Protein AF-0000000077660015 (afdb_homodimer)

InterPro domains:
  IPR015915 Kelch-type beta-propeller [G3DSA:2.120.10.80] (2-146)
  IPR015915 Kelch-type beta-propeller [SSF117281] (5-141)

Secondary structure (DSSP, 8-state):
----EEEEEEPP-EESPPPP-BS-EEEEETTEEEEE--EEETTEE--S-EEEEETTT-EEEEE--EE-PPPP-BS-EEEEETTEEEEE--B--SS-TT-B---EEEEETTTTEEEEPEEES-PPPP-SS-EEEEETTEEEEEEEETTEEEEEEEE-B-/----EEE--BPP-EESPPPP-BS-EEEEETTEEEEE--EEETTEE--S-EEEEETTT-EEEEE--EE-PPPP-BS-EEEEETTEEEEE--B--SS-TT-B---EEEEETTTTEEEEPEEES-PPPP-SS-EEEEETTEEEEEE--TT--EEEEEE---

Foldseek 3Di:
DPDDDDDDDDDDADEPDDDDFPQWEWDDAPQKIKIAAGDDDPLAIDFQWIWIARNVPRYIDTQPAAEDTDGHFGQKEWDDDHQKIKIAWGANSPPDPQGIGGWIWIARNVNSHIDTDDDDDDTDRRDGNWYWYDDPQWIFTQDPDPPDRRGPTPNPDD/DPDPDDDDDDDDADEPDDDDFPQWEWDDAPQKIKIAAGDDDPLAIDFQWIWIARNVPRYIDTQPAADDTDGHFGQKEWDDDHQKIKIAWGANSPPDPQGIGGWMWIARNVNSHIDTADADDDTDGRDGNWYWYDDPQWIWTQDPPDPDRDGDTHGRDD

Nearest PDB structures (foldseek):
  8ebl-assembly2_B  TM=9.156E-01  e=2.295E-10  Homo sapiens
  9bc9-assembly2_B  TM=9.043E-01  e=1.847E-10  Homo sapiens
  9d1i-assembly1_A  TM=8.387E-01  e=2.174E-10  Homo sapiens
  9bc9-assembly1_A  TM=9.127E-01  e=7.195E-10  Homo sapiens
  9d1z-assembly1_A  TM=8.464E-01  e=6.453E-10  Homo sapiens

pLDDT: mean 78.7, std 15.82, range [30.61, 95.06]

Structure (mmCIF, N/CA/C/O backbone):
data_AF-0000000077660015-model_v1
#
loop_
_entity.id
_entity.type
_entity.pdbx_description
1 polymer 'Uncharacterized protein'
#
loop_
_atom_site.group_PDB
_atom_site.id
_atom_site.type_symbol
_atom_site.label_atom_id
_atom_site.label_alt_id
_atom_site.label_comp_id
_atom_site.label_asym_id
_atom_site.label_entity_id
_atom_site.label_seq_id
_atom_site.pdbx_PDB_ins_code
_atom_site.Cartn_x
_atom_site.Cartn_y
_atom_site.Cartn_z
_atom_site.occupancy
_atom_site.B_iso_or_equiv
_atom_site.auth_seq_id
_atom_site.auth_comp_id
_atom_site.auth_asym_id
_atom_site.auth_atom_id
_atom_site.pdbx_PDB_model_num
ATOM 1 N N . MET A 1 1 ? 14.617 -13.805 -22.391 1 43.81 1 MET A N 1
ATOM 2 C CA . MET A 1 1 ? 13.516 -13.016 -21.844 1 43.81 1 MET A CA 1
ATOM 3 C C . MET A 1 1 ? 14.031 -11.727 -21.219 1 43.81 1 MET A C 1
ATOM 5 O O . MET A 1 1 ? 15.078 -11.711 -20.578 1 43.81 1 MET A O 1
ATOM 9 N N . PRO A 1 2 ? 13.523 -10.711 -21.828 1 50.88 2 PRO A N 1
ATOM 10 C CA . PRO A 1 2 ? 14.203 -9.469 -21.438 1 50.88 2 PRO A CA 1
ATOM 11 C C . PRO A 1 2 ? 14.375 -9.336 -19.922 1 50.88 2 PRO A C 1
ATOM 13 O O . PRO A 1 2 ? 13.5 -9.75 -19.172 1 50.88 2 PRO A O 1
ATOM 16 N N . VAL A 1 3 ? 15.625 -9.477 -19.578 1 57.41 3 VAL A N 1
ATOM 17 C CA . VAL A 1 3 ? 16.078 -9.328 -18.203 1 57.41 3 VAL A CA 1
ATOM 18 C C . VAL A 1 3 ? 15.805 -7.91 -17.719 1 57.41 3 VAL A C 1
ATOM 20 O O . VAL A 1 3 ? 16.141 -6.941 -18.391 1 57.41 3 VAL A O 1
ATOM 23 N N . THR A 1 4 ? 14.727 -7.781 -16.953 1 65.81 4 THR A N 1
ATOM 24 C CA . THR A 1 4 ? 14.555 -6.477 -16.328 1 65.81 4 THR A CA 1
ATOM 25 C C . THR A 1 4 ? 15.719 -6.16 -15.391 1 65.81 4 THR A C 1
ATOM 27 O O . THR A 1 4 ? 16.109 -6.992 -14.57 1 65.81 4 THR A O 1
ATOM 30 N N . LYS A 1 5 ? 16.609 -5.141 -15.852 1 70 5 LYS A N 1
ATOM 31 C CA . LYS A 1 5 ? 17.734 -4.703 -15.031 1 70 5 LYS A CA 1
ATOM 32 C C . LYS A 1 5 ? 17.406 -3.416 -14.281 1 70 5 LYS A C 1
ATOM 34 O O . LYS A 1 5 ? 16.547 -2.639 -14.727 1 70 5 LYS A O 1
ATOM 39 N N . GLY A 1 6 ? 17.812 -3.393 -13.031 1 76.06 6 GLY A N 1
ATOM 40 C CA . GLY A 1 6 ? 17.641 -2.195 -12.227 1 76.06 6 GLY A CA 1
ATOM 41 C C . GLY A 1 6 ? 18.891 -1.782 -11.484 1 76.06 6 GLY A C 1
ATOM 42 O O . GLY A 1 6 ? 19.938 -2.443 -11.594 1 76.06 6 GLY A O 1
ATOM 43 N N . LYS A 1 7 ? 18.953 -0.592 -11.008 1 77.19 7 LYS A N 1
ATOM 44 C CA . LYS A 1 7 ? 20.062 -0.097 -10.18 1 77.19 7 LYS A CA 1
ATOM 45 C C . LYS A 1 7 ? 19.531 0.569 -8.914 1 77.19 7 LYS A C 1
ATOM 47 O O . LYS A 1 7 ? 18.594 1.366 -8.961 1 77.19 7 LYS A O 1
ATOM 52 N N . TRP A 1 8 ? 20.156 0.146 -7.836 1 77.19 8 TRP A N 1
ATOM 53 C CA . TRP A 1 8 ? 19.844 0.805 -6.574 1 77.19 8 TRP A CA 1
ATOM 54 C C . TRP A 1 8 ? 20.547 2.154 -6.473 1 77.19 8 TRP A C 1
ATOM 56 O O . TRP A 1 8 ? 21.75 2.258 -6.75 1 77.19 8 TRP A O 1
ATOM 66 N N . GLN A 1 9 ? 19.703 3.15 -6.285 1 74.88 9 GLN A N 1
ATOM 67 C CA . GLN A 1 9 ? 20.266 4.477 -6.055 1 74.88 9 GLN A CA 1
ATOM 68 C C . GLN A 1 9 ? 19.594 5.16 -4.867 1 74.88 9 GLN A C 1
ATOM 70 O O . GLN A 1 9 ? 18.375 5.121 -4.73 1 74.88 9 GLN A O 1
ATOM 75 N N . TYR A 1 10 ? 20.453 5.695 -3.975 1 74.31 10 TYR A N 1
ATOM 76 C CA . TYR A 1 10 ? 19.906 6.473 -2.865 1 74.31 10 TYR A CA 1
ATOM 77 C C . TYR A 1 10 ? 19.547 7.883 -3.312 1 74.31 10 TYR A C 1
ATOM 79 O O . TYR A 1 10 ? 20.297 8.516 -4.059 1 74.31 10 TYR A O 1
ATOM 87 N N . LEU A 1 11 ? 18.344 8.227 -2.969 1 74.88 11 LEU A N 1
ATOM 88 C CA . LEU A 1 11 ? 17.984 9.617 -3.182 1 74.88 11 LEU A CA 1
ATOM 89 C C . LEU A 1 11 ? 18.359 10.469 -1.974 1 74.88 11 LEU A C 1
ATOM 91 O O . LEU A 1 11 ? 17.906 10.211 -0.857 1 74.88 11 LEU A O 1
ATOM 95 N N . LYS A 1 12 ? 19.219 11.336 -2.258 1 75.38 12 LYS A N 1
ATOM 96 C CA . LYS A 1 12 ? 19.547 12.281 -1.192 1 75.38 12 LYS A CA 1
ATOM 97 C C . LYS A 1 12 ? 18.406 13.273 -0.968 1 75.38 12 LYS A C 1
ATOM 99 O O . LYS A 1 12 ? 17.938 13.906 -1.912 1 75.38 12 LYS A O 1
ATOM 104 N N . THR A 1 13 ? 17.891 13.281 0.23 1 81 13 THR A N 1
ATOM 105 C CA . THR A 1 13 ? 16.781 14.18 0.532 1 81 13 THR A CA 1
ATOM 106 C C . THR A 1 13 ? 17.172 15.172 1.624 1 81 13 THR A C 1
ATOM 108 O O . THR A 1 13 ? 18.156 14.969 2.334 1 81 13 THR A O 1
ATOM 111 N N . PHE A 1 14 ? 16.5 16.297 1.555 1 83.44 14 PHE A N 1
ATOM 112 C CA . PHE A 1 14 ? 16.734 17.344 2.537 1 83.44 14 PHE A CA 1
ATOM 113 C C . PHE A 1 14 ? 15.438 18.047 2.9 1 83.44 14 PHE A C 1
ATOM 115 O O . PHE A 1 14 ? 14.367 17.672 2.418 1 83.44 14 PHE A O 1
ATOM 122 N N . GLY A 1 15 ? 15.539 19.016 3.881 1 89 15 GLY A N 1
ATOM 123 C CA . GLY A 1 15 ? 14.359 19.734 4.336 1 89 15 GLY A CA 1
ATOM 124 C C . GLY A 1 15 ? 13.75 19.141 5.59 1 89 15 GLY A C 1
ATOM 125 O O . GLY A 1 15 ? 14.469 18.688 6.484 1 89 15 GLY A O 1
ATOM 126 N N . SER A 1 16 ? 12.492 19.188 5.68 1 89.19 16 SER A N 1
ATOM 127 C CA . SER A 1 16 ? 11.789 18.672 6.852 1 89.19 16 SER A CA 1
ATOM 128 C C . SER A 1 16 ? 11.578 17.172 6.754 1 89.19 16 SER A C 1
ATOM 130 O O . SER A 1 16 ? 10.445 16.703 6.668 1 89.19 16 SER A O 1
ATOM 132 N N . VAL A 1 17 ? 12.602 16.469 6.84 1 83.81 17 VAL A N 1
ATOM 133 C CA . VAL A 1 17 ? 12.562 15.016 6.719 1 83.81 17 VAL A CA 1
ATOM 134 C C . VAL A 1 17 ? 11.727 14.422 7.848 1 83.81 17 VAL A C 1
ATOM 136 O O . VAL A 1 17 ? 11.945 14.734 9.023 1 83.81 17 VAL A O 1
ATOM 139 N N . PRO A 1 18 ? 10.727 13.656 7.438 1 85.5 18 PRO A N 1
ATOM 140 C CA . PRO A 1 18 ? 9.891 13.086 8.5 1 85.5 18 PRO A CA 1
ATOM 141 C C . PRO A 1 18 ? 10.656 12.109 9.391 1 85.5 18 PRO A C 1
ATOM 143 O O . PRO A 1 18 ? 11.625 11.492 8.938 1 85.5 18 PRO A O 1
ATOM 146 N N . PHE A 1 19 ? 10.219 11.93 10.641 1 82.94 19 PHE A N 1
ATOM 147 C CA . PHE A 1 19 ? 10.742 10.938 11.57 1 82.94 19 PHE A CA 1
ATOM 148 C C . PHE A 1 19 ? 10.516 9.523 11.047 1 82.94 19 PHE A C 1
ATOM 150 O O . PHE A 1 19 ? 9.492 9.25 10.414 1 82.94 19 PHE A O 1
ATOM 157 N N . PRO A 1 20 ? 11.469 8.594 11.281 1 79.75 20 PRO A N 1
ATOM 158 C CA . PRO A 1 20 ? 11.258 7.207 10.852 1 79.75 20 PRO A CA 1
ATOM 159 C C . PRO A 1 20 ? 9.922 6.637 11.312 1 79.75 20 PRO A C 1
ATOM 161 O O . PRO A 1 20 ? 9.5 6.883 12.445 1 79.75 20 PRO A O 1
ATOM 164 N N . ARG A 1 21 ? 9.258 5.895 10.344 1 82.19 21 ARG A N 1
ATOM 165 C CA . ARG A 1 21 ? 7.918 5.395 10.641 1 82.19 21 ARG A CA 1
ATOM 166 C C . ARG A 1 21 ? 7.594 4.16 9.805 1 82.19 21 ARG A C 1
ATOM 168 O O . ARG A 1 21 ? 8.148 3.977 8.719 1 82.19 21 ARG A O 1
ATOM 175 N N . ARG A 1 22 ? 6.766 3.293 10.391 1 78.06 22 ARG A N 1
ATOM 176 C CA . ARG A 1 22 ? 6.215 2.143 9.688 1 78.06 22 ARG A CA 1
ATOM 177 C C . ARG A 1 22 ? 4.688 2.166 9.711 1 78.06 22 ARG A C 1
ATOM 179 O O . ARG A 1 22 ? 4.086 2.938 10.461 1 78.06 22 ARG A O 1
ATOM 186 N N . ASN A 1 23 ? 4.035 1.369 8.812 1 82.06 23 ASN A N 1
ATOM 187 C CA . ASN A 1 23 ? 2.58 1.274 8.734 1 82.06 23 ASN A CA 1
ATOM 188 C C . ASN A 1 23 ? 1.951 2.615 8.367 1 82.06 23 ASN A C 1
ATOM 190 O O . ASN A 1 23 ? 0.907 2.982 8.914 1 82.06 23 ASN A O 1
ATOM 194 N N . HIS A 1 24 ? 2.703 3.404 7.586 1 85.88 24 HIS A N 1
ATOM 195 C CA . HIS A 1 24 ? 2.207 4.656 7.023 1 85.88 24 HIS A CA 1
ATOM 196 C C . HIS A 1 24 ? 1.662 4.449 5.617 1 85.88 24 HIS A C 1
ATOM 198 O O . HIS A 1 24 ? 1.808 3.369 5.039 1 85.88 24 HIS A O 1
ATOM 204 N N . GLY A 1 25 ? 0.974 5.461 5.141 1 86.88 25 GLY A N 1
ATOM 205 C CA . GLY A 1 25 ? 0.62 5.504 3.73 1 86.88 25 GLY A CA 1
ATOM 206 C C . GLY A 1 25 ? 1.576 6.34 2.902 1 86.88 25 GLY A C 1
ATOM 207 O O . GLY A 1 25 ? 2.111 7.344 3.383 1 86.88 25 GLY A O 1
ATOM 208 N N . ILE A 1 26 ? 1.766 5.953 1.661 1 86.06 26 ILE A N 1
ATOM 209 C CA . ILE A 1 26 ? 2.535 6.758 0.721 1 86.06 26 ILE A CA 1
ATOM 210 C C . ILE A 1 26 ? 1.912 6.664 -0.67 1 86.06 26 ILE A C 1
ATOM 212 O O . ILE A 1 26 ? 1.527 5.582 -1.113 1 86.06 26 ILE A O 1
ATOM 216 N N . VAL A 1 27 ? 1.774 7.793 -1.303 1 87.94 27 VAL A N 1
ATOM 217 C CA . VAL A 1 27 ? 1.243 7.875 -2.66 1 87.94 27 VAL A CA 1
ATOM 218 C C . VAL A 1 27 ? 1.987 8.953 -3.441 1 87.94 27 VAL A C 1
ATOM 220 O O . VAL A 1 27 ? 2.668 9.797 -2.854 1 87.94 27 VAL A O 1
ATOM 223 N N . VAL A 1 28 ? 1.888 8.883 -4.742 1 88.25 28 VAL A N 1
ATOM 224 C CA . VAL A 1 28 ? 2.551 9.859 -5.594 1 88.25 28 VAL A CA 1
ATOM 225 C C . VAL A 1 28 ? 1.509 10.633 -6.402 1 88.25 28 VAL A C 1
ATOM 227 O O . VAL A 1 28 ? 0.594 10.039 -6.973 1 88.25 28 VAL A O 1
ATOM 230 N N . VAL A 1 29 ? 1.651 11.906 -6.328 1 90.5 29 VAL A N 1
ATOM 231 C CA . VAL A 1 29 ? 0.853 12.805 -7.152 1 90.5 29 VAL A CA 1
ATOM 232 C C . VAL A 1 29 ? 1.763 13.82 -7.836 1 90.5 29 VAL A C 1
ATOM 234 O O . VAL A 1 29 ? 2.469 14.586 -7.168 1 90.5 29 VAL A O 1
ATOM 237 N N . ALA A 1 30 ? 1.739 13.844 -9.203 1 90.62 30 ALA A N 1
ATOM 238 C CA . ALA A 1 30 ? 2.461 14.836 -10 1 90.62 30 ALA A CA 1
ATOM 239 C C . ALA A 1 30 ? 3.918 14.938 -9.555 1 90.62 30 ALA A C 1
ATOM 241 O O . ALA A 1 30 ? 4.414 16.031 -9.281 1 90.62 30 ALA A O 1
ATOM 242 N N . GLN A 1 31 ? 4.695 13.891 -9.43 1 86.88 31 GLN A N 1
ATOM 243 C CA . GLN A 1 31 ? 6.125 13.773 -9.148 1 86.88 31 GLN A CA 1
ATOM 244 C C . GLN A 1 31 ? 6.445 14.18 -7.715 1 86.88 31 GLN A C 1
ATOM 246 O O . GLN A 1 31 ? 7.574 14.562 -7.41 1 86.88 31 GLN A O 1
ATOM 251 N N . LYS A 1 32 ? 5.441 14.156 -6.914 1 89.88 32 LYS A N 1
ATOM 252 C CA . LYS A 1 32 ? 5.621 14.336 -5.48 1 89.88 32 LYS A CA 1
ATOM 253 C C . LYS A 1 32 ? 5.09 13.141 -4.699 1 89.88 32 LYS A C 1
ATOM 255 O O . LYS A 1 32 ? 4.027 12.602 -5.023 1 89.88 32 LYS A O 1
ATOM 260 N N . ALA A 1 33 ? 5.852 12.758 -3.719 1 87.19 33 ALA A N 1
ATOM 261 C CA . ALA A 1 33 ? 5.406 11.695 -2.82 1 87.19 33 ALA A CA 1
ATOM 262 C C . ALA A 1 33 ? 4.832 12.273 -1.53 1 87.19 33 ALA A C 1
ATOM 264 O O . ALA A 1 33 ? 5.426 13.172 -0.927 1 87.19 33 ALA A O 1
ATOM 265 N N . TYR A 1 34 ? 3.689 11.781 -1.2 1 90.06 34 TYR A N 1
ATOM 266 C CA . TYR A 1 34 ? 3.027 12.195 0.031 1 90.06 34 TYR A CA 1
ATOM 267 C C . TYR A 1 34 ? 2.936 11.031 1.018 1 90.06 34 TYR A C 1
ATOM 269 O O . TYR A 1 34 ? 2.549 9.922 0.646 1 90.06 34 TYR A O 1
ATOM 277 N N . THR A 1 35 ? 3.293 11.266 2.213 1 90.19 35 THR A N 1
ATOM 278 C CA . THR A 1 35 ? 3.186 10.25 3.252 1 90.19 35 THR A CA 1
ATOM 279 C C . THR A 1 35 ? 2.426 10.781 4.461 1 90.19 35 THR A C 1
ATOM 281 O O . THR A 1 35 ? 2.557 11.961 4.812 1 90.19 35 THR A O 1
ATOM 284 N N . PHE A 1 36 ? 1.654 9.898 5.02 1 91.75 36 PHE A N 1
ATOM 285 C CA . PHE A 1 36 ? 0.847 10.258 6.18 1 91.75 36 PHE A CA 1
ATOM 286 C C . PHE A 1 36 ? 0.737 9.078 7.145 1 91.75 36 PHE A C 1
ATOM 288 O O . PHE A 1 36 ? 0.652 7.926 6.723 1 91.75 36 PHE A O 1
ATOM 295 N N . GLY A 1 37 ? 0.755 9.461 8.438 1 90.75 37 GLY A N 1
ATOM 296 C CA . GLY A 1 37 ? 0.529 8.477 9.484 1 90.75 37 GLY A CA 1
ATOM 297 C C . GLY A 1 37 ? 1.74 7.598 9.75 1 90.75 37 GLY A C 1
ATOM 298 O O . GLY A 1 37 ? 2.863 7.961 9.391 1 90.75 37 GLY A O 1
ATOM 299 N N . GLY A 1 38 ? 1.412 6.477 10.477 1 87.81 38 GLY A N 1
ATOM 300 C CA . GLY A 1 38 ? 2.447 5.512 10.82 1 87.81 38 GLY A CA 1
ATOM 301 C C . GLY A 1 38 ? 2.832 5.543 12.289 1 87.81 38 GLY A C 1
ATOM 302 O O . GLY A 1 38 ? 2.266 6.312 13.07 1 87.81 38 GLY A O 1
ATOM 303 N N . GLU A 1 39 ? 3.721 4.656 12.516 1 86 39 GLU A N 1
ATOM 304 C CA . GLU A 1 39 ? 4.168 4.477 13.891 1 86 39 GLU A CA 1
ATOM 305 C C . GLU A 1 39 ? 5.66 4.164 13.953 1 86 39 GLU A C 1
ATOM 307 O O . GLU A 1 39 ? 6.234 3.664 12.984 1 86 39 GLU A O 1
ATOM 312 N N . TYR A 1 40 ? 6.254 4.512 15.062 1 83.25 40 TYR A N 1
ATOM 313 C CA . TYR A 1 40 ? 7.625 4.105 15.344 1 83.25 40 TYR A CA 1
ATOM 314 C C . TYR A 1 40 ? 7.668 3.053 16.453 1 83.25 40 TYR A C 1
ATOM 316 O O . TYR A 1 40 ? 8.375 2.049 16.328 1 83.25 40 TYR A O 1
ATOM 324 N N . GLN A 1 41 ? 6.973 3.365 17.484 1 83.5 41 GLN A N 1
ATOM 325 C CA . GLN A 1 41 ? 6.699 2.357 18.5 1 83.5 41 GLN A CA 1
ATOM 326 C C . GLN A 1 41 ? 5.363 1.664 18.25 1 83.5 41 GLN A C 1
ATOM 328 O O . GLN A 1 41 ? 4.391 2.309 17.859 1 83.5 41 GLN A O 1
ATOM 333 N N . ASN A 1 42 ? 5.379 0.399 18.562 1 81.5 42 ASN A N 1
ATOM 334 C CA . ASN A 1 42 ? 4.156 -0.36 18.312 1 81.5 42 ASN A CA 1
ATOM 335 C C . ASN A 1 42 ? 2.936 0.324 18.906 1 81.5 42 ASN A C 1
ATOM 337 O O . ASN A 1 42 ? 2.938 0.678 20.094 1 81.5 42 ASN A O 1
ATOM 341 N N . ASP A 1 43 ? 1.973 0.588 18.031 1 82.31 43 ASP A N 1
ATOM 342 C CA . ASP A 1 43 ? 0.63 1.031 18.391 1 82.31 43 ASP A CA 1
ATOM 343 C C . ASP A 1 43 ? 0.646 2.471 18.906 1 82.31 43 ASP A C 1
ATOM 345 O O . ASP A 1 43 ? -0.241 2.879 19.656 1 82.31 43 ASP A O 1
ATOM 349 N N . ILE A 1 44 ? 1.658 3.195 18.641 1 88.56 44 ILE A N 1
ATOM 350 C CA . ILE A 1 44 ? 1.702 4.617 18.953 1 88.56 44 ILE A CA 1
ATOM 351 C C . ILE A 1 44 ? 1.926 5.422 17.672 1 88.56 44 ILE A C 1
ATOM 353 O O . ILE A 1 44 ? 3.061 5.559 17.203 1 88.56 44 ILE A O 1
ATOM 357 N N . PRO A 1 45 ? 0.818 5.969 17.172 1 90.88 45 PRO A N 1
ATOM 358 C CA . PRO A 1 45 ? 0.989 6.777 15.961 1 90.88 45 PRO A CA 1
ATOM 359 C C . PRO A 1 45 ? 1.875 8 16.188 1 90.88 45 PRO A C 1
ATOM 361 O O . PRO A 1 45 ? 1.829 8.609 17.266 1 90.88 45 PRO A O 1
ATOM 364 N N . ILE A 1 46 ? 2.635 8.422 15.234 1 88.75 46 ILE A N 1
ATOM 365 C CA . ILE A 1 46 ? 3.676 9.438 15.359 1 88.75 46 ILE A CA 1
ATOM 366 C C . ILE A 1 46 ? 3.051 10.828 15.312 1 88.75 46 ILE A C 1
ATOM 368 O O . ILE A 1 46 ? 3.266 11.648 16.219 1 88.75 46 ILE A O 1
ATOM 372 N N . ASP A 1 47 ? 2.342 11.156 14.273 1 90.56 47 ASP A N 1
ATOM 373 C CA . ASP A 1 47 ? 1.776 12.484 14.062 1 90.56 47 ASP A CA 1
ATOM 374 C C . ASP A 1 47 ? 0.601 12.438 13.086 1 90.56 47 ASP A C 1
ATOM 376 O O . ASP A 1 47 ? 0.223 11.359 12.617 1 90.56 47 ASP A O 1
ATOM 380 N N . ASN A 1 48 ? -0.038 13.555 12.914 1 94.25 48 ASN A N 1
ATOM 381 C CA . ASN A 1 48 ? -1.098 13.688 11.922 1 94.25 48 ASN A CA 1
ATOM 382 C C . ASN A 1 48 ? -0.731 14.703 10.844 1 94.25 48 ASN A C 1
ATOM 384 O O . ASN A 1 48 ? -1.587 15.453 10.375 1 94.25 48 ASN A O 1
ATOM 388 N N . VAL A 1 49 ? 0.502 14.719 10.438 1 93.06 49 VAL A N 1
ATOM 389 C CA . VAL A 1 49 ? 1.046 15.641 9.453 1 93.06 49 VAL A CA 1
ATOM 390 C C . VAL A 1 49 ? 1.249 14.914 8.125 1 93.06 49 VAL A C 1
ATOM 392 O O . VAL A 1 49 ? 1.767 13.797 8.094 1 93.06 49 VAL A O 1
ATOM 395 N N . ILE A 1 50 ? 0.825 15.562 7.059 1 94 50 ILE A N 1
ATOM 396 C CA . ILE A 1 50 ? 1.171 15.023 5.75 1 94 50 ILE A CA 1
ATOM 397 C C . ILE A 1 50 ? 2.512 15.594 5.293 1 94 50 ILE A C 1
ATOM 399 O O . ILE A 1 50 ? 2.715 16.812 5.316 1 94 50 ILE A O 1
ATOM 403 N N . HIS A 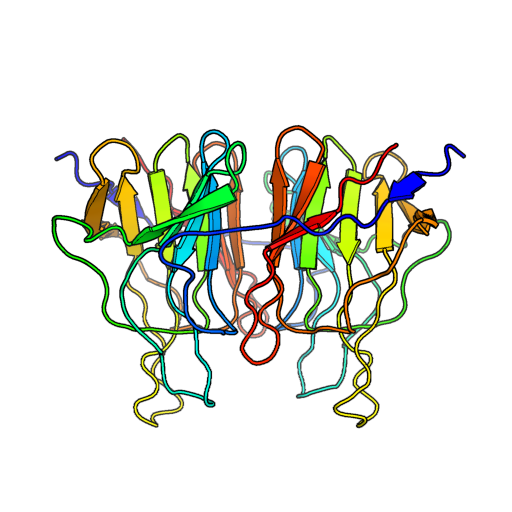1 51 ? 3.42 14.734 4.996 1 90.88 51 HIS A N 1
ATOM 404 C CA . HIS A 1 51 ? 4.746 15.086 4.5 1 90.88 51 HIS A CA 1
ATOM 405 C C . HIS A 1 51 ? 4.832 14.93 2.986 1 90.88 51 HIS A C 1
ATOM 407 O O . HIS A 1 51 ? 4.285 13.969 2.428 1 90.88 51 HIS A O 1
ATOM 413 N N . CYS A 1 52 ? 5.516 15.859 2.402 1 90.94 52 CYS A N 1
ATOM 414 C CA . CYS A 1 52 ? 5.625 15.859 0.948 1 90.94 52 CYS A CA 1
ATOM 415 C C . CYS A 1 52 ? 7.086 15.867 0.511 1 90.94 52 CYS A C 1
ATOM 417 O O . CYS A 1 52 ? 7.883 16.656 1.011 1 90.94 52 CYS A O 1
ATOM 419 N N . LEU A 1 53 ? 7.418 14.984 -0.364 1 86.38 53 LEU A N 1
ATOM 420 C CA . LEU A 1 53 ? 8.75 14.914 -0.958 1 86.38 53 LEU A CA 1
ATOM 421 C C . LEU A 1 53 ? 8.703 15.273 -2.439 1 86.38 53 LEU A C 1
ATOM 423 O O . LEU A 1 53 ? 8.023 14.609 -3.225 1 86.38 53 LEU A O 1
ATOM 427 N N . ASN A 1 54 ? 9.391 16.328 -2.756 1 87.62 54 ASN A N 1
ATOM 428 C CA . ASN A 1 54 ? 9.609 16.641 -4.168 1 87.62 54 ASN A CA 1
ATOM 429 C C . ASN A 1 54 ? 10.617 15.68 -4.793 1 87.62 54 ASN A C 1
ATOM 431 O O . ASN A 1 54 ? 11.805 15.719 -4.457 1 87.62 54 ASN A O 1
ATOM 435 N N . LEU A 1 55 ? 10.156 14.898 -5.707 1 82.62 55 LEU A N 1
ATOM 436 C CA . LEU A 1 55 ? 11 13.82 -6.219 1 82.62 55 LEU A CA 1
ATOM 437 C C . LEU A 1 55 ? 12.039 14.359 -7.199 1 82.62 55 LEU A C 1
ATOM 439 O O . LEU A 1 55 ? 13.008 13.672 -7.516 1 82.62 55 LEU A O 1
ATOM 443 N N . GLN A 1 56 ? 11.844 15.523 -7.633 1 84.25 56 GLN A N 1
ATOM 444 C CA . GLN A 1 56 ? 12.82 16.141 -8.516 1 84.25 56 GLN A CA 1
ATOM 445 C C . GLN A 1 56 ? 13.953 16.781 -7.723 1 84.25 56 GLN A C 1
ATOM 447 O O . GLN A 1 56 ? 15.125 16.672 -8.102 1 84.25 56 GLN A O 1
ATOM 452 N N . THR A 1 57 ? 13.68 17.406 -6.617 1 85.88 57 THR A N 1
ATOM 453 C CA . THR A 1 57 ? 14.68 18.156 -5.883 1 85.88 57 THR A CA 1
ATOM 454 C C . THR A 1 57 ? 15.18 17.375 -4.676 1 85.88 57 THR A C 1
ATOM 456 O O . THR A 1 57 ? 16.266 17.641 -4.164 1 85.88 57 THR A O 1
ATOM 459 N N . GLY A 1 58 ? 14.312 16.516 -4.191 1 82.38 58 GLY A N 1
ATOM 460 C CA . GLY A 1 58 ? 14.656 15.773 -2.992 1 82.38 58 GLY A CA 1
ATOM 461 C C . GLY A 1 58 ? 14.273 16.484 -1.713 1 82.38 58 GLY A C 1
ATOM 462 O O . GLY A 1 58 ? 14.648 16.062 -0.619 1 82.38 58 GLY A O 1
ATOM 463 N N . GLU A 1 59 ? 13.5 17.5 -1.805 1 88.5 59 GLU A N 1
ATOM 464 C CA . GLU A 1 59 ? 13.156 18.281 -0.628 1 88.5 59 GLU A CA 1
ATOM 465 C C . GLU A 1 59 ? 11.883 17.766 0.036 1 88.5 59 GLU A C 1
ATOM 467 O O . GLU A 1 59 ? 10.852 17.609 -0.621 1 88.5 59 GLU A O 1
ATOM 472 N N . TRP A 1 60 ? 12 17.516 1.325 1 89.19 60 TRP A N 1
ATOM 473 C CA . TRP A 1 60 ? 10.836 17.219 2.15 1 89.19 60 TRP A CA 1
ATOM 474 C C . TRP A 1 60 ? 10.219 18.484 2.715 1 89.19 60 TRP A C 1
ATOM 476 O O . TRP A 1 60 ? 10.938 19.391 3.158 1 89.19 60 TRP A O 1
ATOM 486 N N . THR A 1 61 ? 8.953 18.547 2.682 1 92 61 THR A N 1
ATOM 487 C CA . THR A 1 61 ? 8.211 19.625 3.318 1 92 61 THR A CA 1
ATOM 488 C C . THR A 1 61 ? 7.082 19.078 4.188 1 92 61 THR A C 1
ATOM 490 O O . THR A 1 61 ? 6.496 18.047 3.865 1 92 61 THR A O 1
ATOM 493 N N . ARG A 1 62 ? 6.863 19.75 5.281 1 92.81 62 ARG A N 1
ATOM 494 C CA . ARG A 1 62 ? 5.695 19.484 6.113 1 92.81 62 ARG A CA 1
ATOM 495 C C . ARG A 1 62 ? 4.504 20.328 5.668 1 92.81 62 ARG A C 1
ATOM 497 O O . ARG A 1 62 ? 4.609 21.547 5.562 1 92.81 62 ARG A O 1
ATOM 504 N N . LEU A 1 63 ? 3.484 19.547 5.344 1 92.81 63 LEU A N 1
ATOM 505 C CA . LEU A 1 63 ? 2.309 20.312 4.926 1 92.81 63 LEU A CA 1
ATOM 506 C C . LEU A 1 63 ? 1.321 20.469 6.074 1 92.81 63 LEU A C 1
ATOM 508 O O . LEU A 1 63 ? 0.986 19.484 6.746 1 92.81 63 LEU A O 1
ATOM 512 N N . ASP A 1 64 ? 1.084 21.641 6.594 1 77.81 64 ASP A N 1
ATOM 513 C CA . ASP A 1 64 ? 0.064 21.906 7.605 1 77.81 64 ASP A CA 1
ATOM 514 C C . ASP A 1 64 ? -1.334 21.891 6.992 1 77.81 64 ASP A C 1
ATOM 516 O O . ASP A 1 64 ? -1.689 22.781 6.215 1 77.81 64 ASP A O 1
ATOM 520 N N . GLY A 1 65 ? -1.762 20.688 6.641 1 71.75 65 GLY A N 1
ATOM 521 C CA . GLY A 1 65 ? -3.01 20.594 5.902 1 71.75 65 GLY A CA 1
ATOM 522 C C . GLY A 1 65 ? -4.113 21.453 6.48 1 71.75 65 GLY A C 1
ATOM 523 O O . GLY A 1 65 ? -4.379 21.406 7.68 1 71.75 65 GLY A O 1
ATOM 524 N N . LYS A 1 66 ? -4.617 22.391 5.609 1 87.62 66 LYS A N 1
ATOM 525 C CA . LYS A 1 66 ? -5.832 23.141 5.918 1 87.62 66 LYS A CA 1
ATOM 526 C C . LYS A 1 66 ? -7.035 22.219 6.039 1 87.62 66 LYS A C 1
ATOM 528 O O . LYS A 1 66 ? -6.969 21.047 5.648 1 87.62 66 LYS A O 1
ATOM 533 N N . GLY A 1 67 ? -8.086 22.766 6.758 1 93 67 GLY A N 1
ATOM 534 C CA . GLY A 1 67 ? -9.336 22.031 6.836 1 93 67 GLY A CA 1
ATOM 535 C C . GLY A 1 67 ? -9.445 21.172 8.078 1 93 67 GLY A C 1
ATOM 536 O O . GLY A 1 67 ? -9.188 21.641 9.195 1 93 67 GLY A O 1
ATOM 537 N N . ASP A 1 68 ? -9.93 19.922 7.84 1 91 68 ASP A N 1
ATOM 538 C CA . ASP A 1 68 ? -10.172 18.969 8.922 1 91 68 ASP A CA 1
ATOM 539 C C . ASP A 1 68 ? -9.227 17.781 8.828 1 91 68 ASP A C 1
ATOM 541 O O . ASP A 1 68 ? -9.625 16.703 8.367 1 91 68 ASP A O 1
ATOM 545 N N . PRO A 1 69 ? -8.039 17.953 9.359 1 93.69 69 PRO A N 1
ATOM 546 C CA . PRO A 1 69 ? -7.098 16.844 9.242 1 93.69 69 PRO A CA 1
ATOM 547 C C . PRO A 1 69 ? -7.496 15.641 10.102 1 93.69 69 PRO A C 1
ATOM 549 O O . PRO A 1 69 ? -8.086 15.812 11.172 1 93.69 69 PRO A O 1
ATOM 552 N N . PRO A 1 70 ? -7.211 14.453 9.633 1 94.69 70 PRO A N 1
ATOM 553 C CA . PRO A 1 70 ? -7.434 13.273 10.461 1 94.69 70 PRO A CA 1
ATOM 554 C C . PRO A 1 70 ? -6.566 13.266 11.719 1 94.69 70 PRO A C 1
ATOM 556 O O . PRO A 1 70 ? -5.504 13.8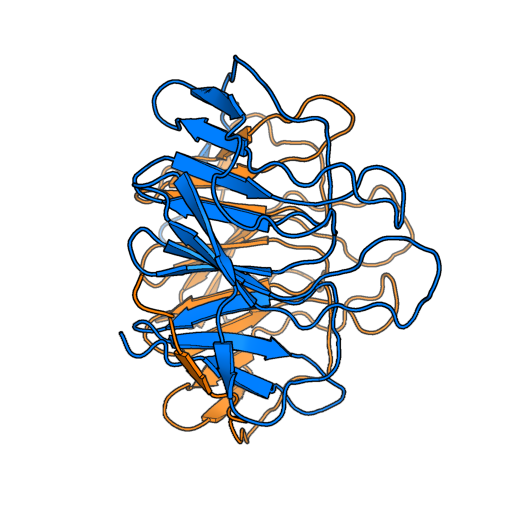98 11.75 1 94.69 70 PRO A O 1
ATOM 559 N N . ILE A 1 71 ? -6.969 12.523 12.727 1 93.38 71 ILE A N 1
ATOM 560 C CA . ILE A 1 71 ? -6.137 12.281 13.898 1 93.38 71 ILE A CA 1
ATOM 561 C C . ILE A 1 71 ? -4.965 11.375 13.523 1 93.38 71 ILE A C 1
ATOM 563 O O . ILE A 1 71 ? -5.008 10.68 12.508 1 93.38 71 ILE A O 1
ATOM 567 N N . ALA A 1 72 ? -3.938 11.383 14.398 1 93.88 72 ALA A N 1
ATOM 568 C CA . ALA A 1 72 ? -2.795 10.492 14.203 1 93.88 72 ALA A CA 1
ATOM 569 C C . ALA A 1 72 ? -3.236 9.031 14.172 1 93.88 72 ALA A C 1
ATOM 571 O O . ALA A 1 72 ? -4.055 8.609 14.992 1 93.88 72 ALA A O 1
ATOM 572 N N . ARG A 1 73 ? -2.631 8.234 13.211 1 93 73 ARG A N 1
ATOM 573 C CA . ARG A 1 73 ? -3.055 6.852 13.031 1 93 73 ARG A CA 1
ATOM 574 C C . ARG A 1 73 ? -1.982 6.035 12.32 1 93 73 ARG A C 1
ATOM 576 O O . ARG A 1 73 ? -1.065 6.602 11.719 1 93 73 ARG A O 1
ATOM 583 N N . SER A 1 74 ? -2.053 4.805 12.453 1 88.5 74 SER A N 1
ATOM 584 C CA . SER A 1 74 ? -1.194 3.875 11.727 1 88.5 74 SER A CA 1
ATOM 585 C C . SER A 1 74 ? -2.008 2.752 11.094 1 88.5 74 SER A C 1
ATOM 587 O O . SER A 1 74 ? -3.182 2.568 11.414 1 88.5 74 SER A O 1
ATOM 589 N N . GLY A 1 75 ? -1.382 2.066 10.133 1 84.69 75 GLY A N 1
ATOM 590 C CA . GLY A 1 75 ? -2.055 0.947 9.492 1 84.69 75 GLY A CA 1
ATOM 591 C C . GLY A 1 75 ? -3.188 1.375 8.578 1 84.69 75 GLY A C 1
ATOM 592 O O . GLY A 1 75 ? -4.168 0.645 8.414 1 84.69 75 GLY A O 1
ATOM 593 N N . LEU A 1 76 ? -3.084 2.576 8.055 1 87.12 76 LEU A N 1
ATOM 594 C CA . LEU A 1 76 ? -4.078 3.129 7.145 1 87.12 76 LEU A CA 1
ATOM 595 C C . LEU A 1 76 ? -3.779 2.729 5.703 1 87.12 76 LEU A C 1
ATOM 597 O O . LEU A 1 76 ? -2.719 2.168 5.422 1 87.12 76 LEU A O 1
ATOM 601 N N . ALA A 1 77 ? -4.758 3.004 4.855 1 87.19 77 ALA A N 1
ATOM 602 C CA . ALA A 1 77 ? -4.543 2.83 3.422 1 87.19 77 ALA A CA 1
ATOM 603 C C . ALA A 1 77 ? -4.785 4.133 2.668 1 87.19 77 ALA A C 1
ATOM 605 O O . ALA A 1 77 ? -5.707 4.887 2.996 1 87.19 77 ALA A O 1
ATOM 606 N N . MET A 1 78 ? -3.969 4.34 1.61 1 90.31 78 MET A N 1
ATOM 607 C CA . MET A 1 78 ? -4.113 5.539 0.791 1 90.31 78 MET A CA 1
ATOM 608 C C . MET A 1 78 ? -4.055 5.195 -0.694 1 90.31 78 MET A C 1
ATOM 610 O O . MET A 1 78 ? -3.355 4.262 -1.092 1 90.31 78 MET A O 1
ATOM 614 N N . THR A 1 79 ? -4.754 5.957 -1.464 1 88.62 79 THR A N 1
ATOM 615 C CA . THR A 1 79 ? -4.648 5.941 -2.918 1 88.62 79 THR A CA 1
ATOM 616 C C . THR A 1 79 ? -5.016 7.301 -3.504 1 88.62 79 THR A C 1
ATOM 618 O O . THR A 1 79 ? -5.297 8.242 -2.764 1 88.62 79 THR A O 1
ATOM 621 N N . THR A 1 80 ? -4.863 7.379 -4.816 1 89.81 80 THR A N 1
ATOM 622 C CA . THR A 1 80 ? -5.055 8.695 -5.414 1 89.81 80 THR A CA 1
ATOM 623 C C . THR A 1 80 ? -6.078 8.633 -6.543 1 89.81 80 THR A C 1
ATOM 625 O O . THR A 1 80 ? -6.18 7.625 -7.238 1 89.81 80 THR A O 1
ATOM 628 N N . ILE A 1 81 ? -6.836 9.664 -6.672 1 85.75 81 ILE A N 1
ATOM 629 C CA . ILE A 1 81 ? -7.621 9.992 -7.859 1 85.75 81 ILE A CA 1
ATOM 630 C C . ILE A 1 81 ? -7.293 11.406 -8.32 1 85.75 81 ILE A C 1
ATOM 632 O O . ILE A 1 81 ? -7.605 12.375 -7.629 1 85.75 81 ILE A O 1
ATOM 636 N N . ASP A 1 82 ? -6.621 11.453 -9.484 1 89 82 ASP A N 1
ATOM 637 C CA . ASP A 1 82 ? -6.137 12.734 -9.992 1 89 82 ASP A CA 1
ATOM 638 C C . ASP A 1 82 ? -5.242 13.422 -8.961 1 89 82 ASP A C 1
ATOM 640 O O . ASP A 1 82 ? -4.203 12.883 -8.578 1 89 82 ASP A O 1
ATOM 644 N N . HIS A 1 83 ? -5.664 14.641 -8.492 1 93.56 83 HIS A N 1
ATOM 645 C CA . HIS A 1 83 ? -4.824 15.391 -7.562 1 93.56 83 HIS A CA 1
ATOM 646 C C . HIS A 1 83 ? -5.285 15.203 -6.121 1 93.56 83 HIS A C 1
ATOM 648 O O . HIS A 1 83 ? -4.82 15.898 -5.219 1 93.56 83 HIS A O 1
ATOM 654 N N . ASN A 1 84 ? -6.184 14.266 -5.934 1 91.38 84 ASN A N 1
ATOM 655 C CA . ASN A 1 84 ? -6.73 14.016 -4.605 1 91.38 84 ASN A CA 1
ATOM 656 C C . ASN A 1 84 ? -6.195 12.711 -4.016 1 91.38 84 ASN A C 1
ATOM 658 O O . ASN A 1 84 ? -6.133 11.688 -4.703 1 91.38 84 ASN A O 1
ATOM 662 N N . ILE A 1 85 ? -5.785 12.797 -2.771 1 92.69 85 ILE A N 1
ATOM 663 C CA . ILE A 1 85 ? -5.383 11.617 -2.008 1 92.69 85 ILE A CA 1
ATOM 664 C C . ILE A 1 85 ? -6.527 11.18 -1.097 1 92.69 85 ILE A C 1
ATOM 666 O O . ILE A 1 85 ? -7.066 11.984 -0.336 1 92.69 85 ILE A O 1
ATOM 670 N N . TYR A 1 86 ? -6.887 9.93 -1.195 1 90.06 86 TYR A N 1
ATOM 671 C CA . TYR A 1 86 ? -7.906 9.367 -0.319 1 90.06 86 TYR A CA 1
ATOM 672 C C . TYR A 1 86 ? -7.285 8.43 0.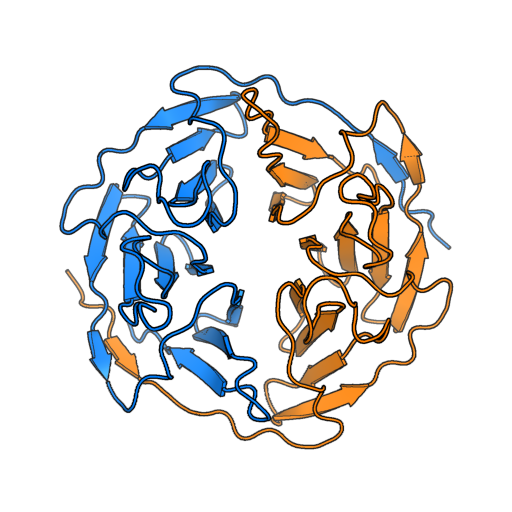712 1 90.06 86 TYR A C 1
ATOM 674 O O . TYR A 1 86 ? -6.383 7.652 0.39 1 90.06 86 TYR A O 1
ATOM 682 N N . MET A 1 87 ? -7.746 8.555 1.904 1 91.81 87 MET A N 1
ATOM 683 C CA . MET A 1 87 ? -7.238 7.773 3.027 1 91.81 87 MET A CA 1
ATOM 684 C C . MET A 1 87 ? -8.383 7.113 3.789 1 91.81 87 MET A C 1
ATOM 686 O O . MET A 1 87 ? -9.414 7.734 4.027 1 91.81 87 MET A O 1
ATOM 690 N N . PHE A 1 88 ? -8.172 5.836 4.172 1 87.25 88 PHE A N 1
ATOM 691 C CA . PHE A 1 88 ? -9.203 5.102 4.898 1 87.25 88 PHE A CA 1
ATOM 692 C C . PHE A 1 88 ? -8.594 4.312 6.051 1 87.25 88 PHE A C 1
ATOM 694 O O . PHE A 1 88 ? -7.559 3.662 5.887 1 87.25 88 PHE A O 1
ATOM 701 N N . GLY A 1 89 ? -9.219 4.469 7.168 1 86.44 89 GLY A N 1
ATOM 702 C CA . GLY A 1 89 ? -9.031 3.527 8.258 1 86.44 89 GLY A CA 1
ATOM 703 C C . GLY A 1 89 ? -7.758 3.771 9.047 1 86.44 89 GLY A C 1
ATOM 704 O O . GLY A 1 89 ? -7.34 4.918 9.219 1 86.44 89 GLY A O 1
ATOM 705 N N . GLY A 1 90 ? -7.215 2.662 9.578 1 87.19 90 GLY A N 1
ATOM 706 C CA . GLY A 1 90 ? -6.09 2.703 10.492 1 87.19 90 GLY A CA 1
ATOM 707 C C . GLY A 1 90 ? -6.504 2.637 11.953 1 87.19 90 GLY A C 1
ATOM 708 O O . GLY A 1 90 ? -7.66 2.334 12.258 1 87.19 90 GLY A O 1
ATOM 709 N N . GLN A 1 91 ? -5.414 2.828 12.773 1 89.94 91 GLN A N 1
ATOM 710 C CA . GLN A 1 91 ? -5.688 2.742 14.203 1 89.94 91 GLN A CA 1
ATOM 711 C C . GLN A 1 91 ? -4.992 3.867 14.969 1 89.94 91 GLN A C 1
ATOM 713 O O . GLN A 1 91 ? -3.941 4.355 14.539 1 89.94 91 GLN A O 1
ATOM 718 N N . THR A 1 92 ? -5.535 4.375 16.203 1 87.12 92 THR A N 1
ATOM 719 C CA . THR A 1 92 ? -5.008 5.48 17 1 87.12 92 THR A CA 1
ATOM 720 C C . THR A 1 92 ? -4.09 4.969 18.094 1 87.12 92 THR A C 1
ATOM 722 O O . THR A 1 92 ? -3.42 5.758 18.781 1 87.12 92 THR A O 1
ATOM 725 N N . GLY A 1 93 ? -3.559 3.854 18.328 1 72.81 93 GLY A N 1
ATOM 726 C CA . GLY A 1 93 ? -2.646 3.326 19.328 1 72.81 93 GLY A CA 1
ATOM 727 C C . GLY A 1 93 ? -3.311 3.082 20.672 1 72.81 93 GLY A C 1
ATOM 728 O O . GLY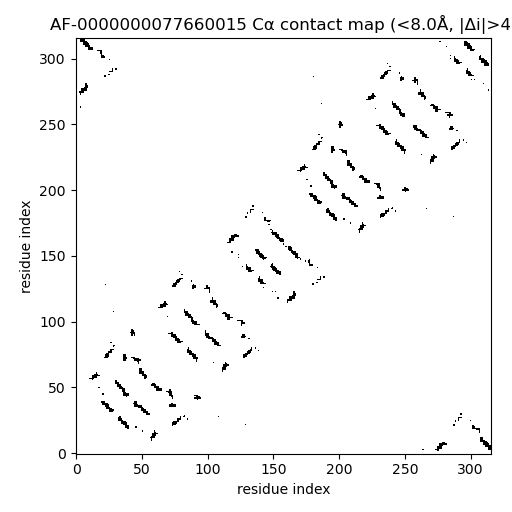 A 1 93 ? -2.686 2.555 21.594 1 72.81 93 GLY A O 1
ATOM 729 N N . LYS A 1 94 ? -4.281 3.805 21.109 1 56.59 94 LYS A N 1
ATOM 730 C CA . LYS A 1 94 ? -4.707 3.84 22.5 1 56.59 94 LYS A CA 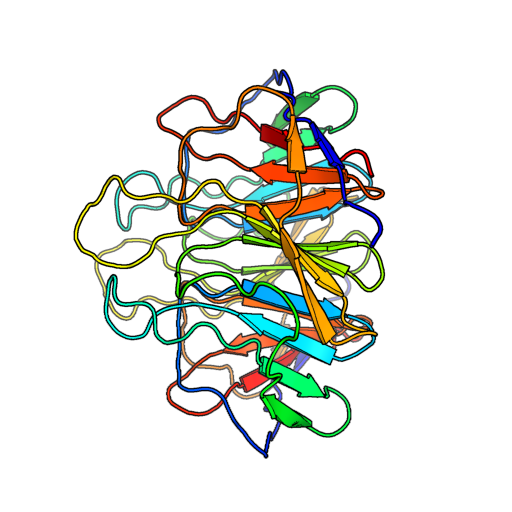1
ATOM 731 C C . LYS A 1 94 ? -5.133 2.455 22.984 1 56.59 94 LYS A C 1
ATOM 733 O O . LYS A 1 94 ? -5.867 2.332 23.969 1 56.59 94 LYS A O 1
ATOM 738 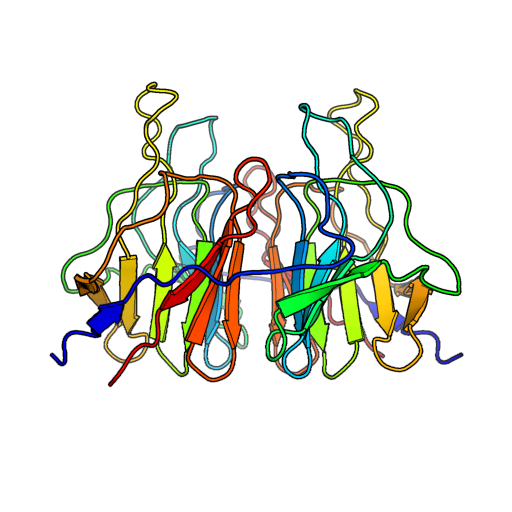N N . GLY A 1 95 ? -4.324 1.372 22.75 1 52.12 95 GLY A N 1
ATOM 739 C CA . GLY A 1 95 ? -4.531 0.134 23.484 1 52.12 95 GLY A CA 1
ATOM 740 C C . GLY A 1 95 ? -5.711 -0.674 22.969 1 52.12 95 GLY A C 1
ATOM 741 O O . GLY A 1 95 ? -5.934 -1.804 23.422 1 52.12 95 GLY A O 1
ATOM 742 N N . SER A 1 96 ? -6.699 -0.116 22.531 1 47.66 96 SER A N 1
ATOM 743 C CA . SER A 1 96 ? -7.809 -1.051 22.359 1 47.66 96 SER A CA 1
ATOM 744 C C . SER A 1 96 ? -7.695 -1.791 21.016 1 47.66 96 SER A C 1
ATOM 746 O O . SER A 1 96 ? -7.398 -1.186 19.984 1 47.66 96 SER A O 1
ATOM 748 N N . LYS A 1 97 ? -7.336 -3.018 21.078 1 50.56 97 LYS A N 1
ATOM 749 C CA . LYS A 1 97 ? -7.363 -4.004 20 1 50.56 97 LYS A CA 1
ATOM 750 C C . LYS A 1 97 ? -8.359 -3.605 18.922 1 50.56 97 LYS A C 1
ATOM 752 O O . LYS A 1 97 ? -8.156 -3.904 17.734 1 50.56 97 LYS A O 1
ATOM 757 N N . ASP A 1 98 ? -9.547 -3.252 19.281 1 56.19 98 ASP A N 1
ATOM 758 C CA . ASP A 1 98 ? -10.758 -3.102 18.469 1 56.19 98 ASP A CA 1
ATOM 759 C C . ASP A 1 98 ? -10.875 -1.687 17.906 1 56.19 98 ASP A C 1
ATOM 761 O O . ASP A 1 98 ? -11.977 -1.21 17.641 1 56.19 98 ASP A O 1
ATOM 765 N N . ASP A 1 99 ? -9.75 -0.91 17.734 1 67.19 99 ASP A N 1
ATOM 766 C CA . ASP A 1 99 ? -9.836 0.534 17.531 1 67.19 99 ASP A CA 1
ATOM 767 C C . ASP A 1 99 ? -9.586 0.906 16.078 1 67.19 99 ASP A C 1
ATOM 769 O O . ASP A 1 99 ? -9.016 1.959 15.789 1 67.19 99 ASP A O 1
ATOM 773 N N . GLY A 1 100 ? -10.039 0.103 15.297 1 81.56 100 GLY A N 1
ATOM 774 C CA . GLY A 1 100 ? -9.961 0.476 13.898 1 81.56 100 GLY A CA 1
ATOM 775 C C . GLY A 1 100 ? -10.875 1.625 13.531 1 81.56 100 GLY A C 1
ATOM 776 O O . GLY A 1 100 ? -11.969 1.753 14.086 1 81.56 100 GLY A O 1
ATOM 777 N N . LEU A 1 101 ? -10.383 2.539 12.742 1 85.25 101 LEU A N 1
ATOM 778 C CA . LEU A 1 101 ? -11.117 3.705 12.266 1 85.25 101 LEU A CA 1
ATOM 779 C C . LEU A 1 101 ? -11.828 3.402 10.945 1 85.25 101 LEU A C 1
ATOM 781 O O . LEU A 1 101 ? -11.391 2.525 10.195 1 85.25 101 LEU A O 1
ATOM 785 N N . LEU A 1 102 ? -12.945 4.148 10.703 1 82.88 102 LEU A N 1
ATOM 786 C CA . LEU A 1 102 ? -13.75 3.871 9.523 1 82.88 102 LEU A CA 1
ATOM 787 C C . LEU A 1 102 ? -13.922 5.129 8.672 1 82.88 102 LEU A C 1
ATOM 789 O O . LEU A 1 102 ? -14.617 5.105 7.656 1 82.88 102 LEU A O 1
ATOM 793 N N . ASP A 1 103 ? -13.352 6.152 9.062 1 87.06 103 ASP A N 1
ATOM 794 C CA . ASP A 1 103 ? -13.539 7.418 8.367 1 87.06 103 ASP A CA 1
ATOM 795 C C . ASP A 1 103 ? -12.727 7.453 7.07 1 87.06 103 ASP A C 1
ATOM 797 O O . ASP A 1 103 ? -11.711 6.762 6.945 1 87.06 103 ASP A O 1
ATOM 801 N N . VAL A 1 104 ? -13.273 8.195 6.145 1 88.31 104 VAL A N 1
ATOM 802 C CA . VAL A 1 104 ? -12.625 8.453 4.859 1 88.31 104 VAL A CA 1
ATOM 803 C C . VAL A 1 104 ? -12.289 9.938 4.738 1 88.31 104 VAL A C 1
ATOM 805 O O . VAL A 1 104 ? -13.141 10.797 4.973 1 88.31 104 VAL A O 1
ATOM 808 N N . TYR A 1 105 ? -11.062 10.133 4.41 1 91.5 105 TYR A N 1
ATOM 809 C CA . TYR A 1 105 ? -10.625 11.508 4.207 1 91.5 105 TYR A CA 1
ATOM 810 C C . TYR A 1 105 ? -10.125 11.719 2.783 1 91.5 105 TYR A C 1
ATOM 812 O O . TYR A 1 105 ? -9.727 10.758 2.111 1 91.5 105 TYR A O 1
ATOM 820 N N . CYS A 1 106 ? -10.203 12.945 2.363 1 91.31 106 CYS A N 1
ATOM 821 C CA . CYS A 1 106 ? -9.617 13.391 1.107 1 91.31 106 CYS A CA 1
ATOM 822 C C . CYS A 1 106 ? -8.664 14.562 1.335 1 91.31 106 CYS A C 1
ATOM 824 O O . CYS A 1 106 ? -9 15.508 2.053 1 91.31 106 CYS A O 1
ATOM 826 N N . PHE A 1 107 ? -7.488 14.43 0.794 1 94.25 107 PHE A N 1
ATOM 827 C CA . PHE A 1 107 ? -6.555 15.547 0.765 1 94.25 107 PHE A CA 1
ATOM 828 C C . PHE A 1 107 ? -6.367 16.062 -0.659 1 94.25 107 PHE A C 1
ATOM 830 O O . PHE A 1 107 ? -5.867 15.336 -1.523 1 94.25 107 PHE A O 1
ATOM 837 N N . ASN A 1 108 ? -6.723 17.359 -0.884 1 93.88 108 ASN A N 1
ATOM 838 C CA . ASN A 1 108 ? -6.461 18 -2.17 1 93.88 108 ASN A CA 1
ATOM 839 C C . ASN A 1 108 ? -5.047 18.562 -2.234 1 93.88 108 ASN A C 1
ATOM 841 O O . ASN A 1 108 ? -4.707 19.484 -1.479 1 93.88 108 ASN A O 1
ATOM 845 N N . THR A 1 109 ? -4.273 18.016 -3.111 1 95 109 THR A N 1
ATOM 846 C CA . THR A 1 109 ? -2.857 18.375 -3.127 1 95 109 THR A CA 1
ATOM 847 C C . THR A 1 109 ? -2.656 19.766 -3.717 1 95 109 THR A C 1
ATOM 849 O O . THR A 1 109 ? -1.6 20.375 -3.539 1 95 109 THR A O 1
ATOM 852 N N . LEU A 1 110 ? -3.602 20.266 -4.445 1 93.94 110 LEU A N 1
ATOM 853 C CA . LEU A 1 110 ? -3.502 21.609 -5.02 1 93.94 110 LEU A CA 1
ATOM 854 C C . LEU A 1 110 ? -3.812 22.672 -3.973 1 93.94 110 LEU A C 1
ATOM 856 O O . LEU A 1 110 ? -3.066 23.641 -3.83 1 93.94 110 LEU A O 1
ATOM 860 N N . ASP A 1 111 ? -4.824 22.453 -3.182 1 93.12 111 ASP A N 1
ATOM 861 C CA . ASP A 1 111 ? -5.246 23.406 -2.164 1 93.12 111 ASP A CA 1
ATOM 862 C C . ASP A 1 111 ? -4.609 23.094 -0.812 1 93.12 111 ASP A C 1
ATOM 864 O O . ASP A 1 111 ? -4.719 23.875 0.132 1 93.12 111 ASP A O 1
ATOM 868 N N . LYS A 1 112 ? -4.004 21.984 -0.751 1 94.69 112 LYS A N 1
ATOM 869 C CA . LYS A 1 112 ? -3.408 21.5 0.491 1 94.69 112 LYS A CA 1
ATOM 870 C C . LYS A 1 112 ? -4.43 21.484 1.624 1 94.69 112 LYS A C 1
ATOM 872 O O . LYS A 1 112 ? -4.168 22.016 2.707 1 94.69 112 LYS A O 1
ATOM 877 N N . ARG A 1 113 ? -5.539 20.797 1.35 1 95.06 113 ARG A N 1
ATOM 878 C CA . ARG A 1 113 ? -6.66 20.828 2.283 1 95.06 113 ARG A CA 1
ATOM 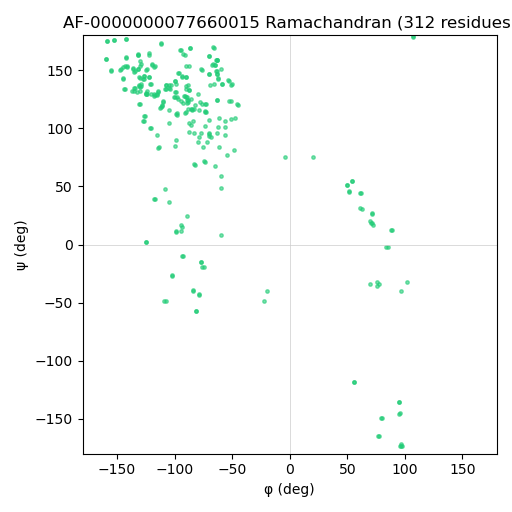879 C C . ARG A 1 113 ? -7.219 19.422 2.512 1 95.06 113 ARG A C 1
ATOM 881 O O . ARG A 1 113 ? -7.441 18.672 1.56 1 95.06 113 ARG A O 1
ATOM 888 N N . TRP A 1 114 ? -7.441 19.156 3.789 1 94.81 114 TRP A N 1
ATOM 889 C CA . TRP A 1 114 ? -8.125 17.922 4.172 1 94.81 114 TRP A CA 1
ATOM 890 C C . TRP A 1 114 ? -9.633 18.125 4.242 1 94.81 114 TRP A C 1
ATOM 892 O O . TRP A 1 114 ? -10.094 19.172 4.707 1 94.81 114 TRP A O 1
ATOM 902 N N . SER A 1 115 ? -10.328 17.141 3.859 1 92.06 115 SER A N 1
ATOM 903 C CA . SER A 1 115 ? -11.773 17.094 4.051 1 92.06 115 SER A CA 1
ATOM 904 C C . SER A 1 115 ? -12.234 15.68 4.418 1 92.06 115 SER A C 1
ATOM 906 O O . SER A 1 115 ? -11.594 14.695 4.043 1 92.06 115 SER A O 1
ATOM 908 N N . VAL A 1 116 ? -13.352 15.688 5.117 1 90.25 116 VAL A N 1
ATOM 909 C CA . VAL A 1 116 ? -13.977 14.398 5.406 1 90.25 116 VAL A CA 1
ATOM 910 C C . VAL A 1 116 ? -14.914 14.016 4.262 1 90.25 116 VAL A C 1
ATOM 912 O O . VAL A 1 116 ? -15.672 14.852 3.766 1 90.25 116 VAL A O 1
ATOM 915 N N . VAL A 1 117 ? -14.797 12.766 3.818 1 86.75 117 VAL A N 1
ATOM 916 C CA . VAL A 1 117 ? -15.672 12.273 2.762 1 86.75 117 VAL A CA 1
ATOM 917 C C . VAL A 1 117 ? -16.938 11.664 3.377 1 86.75 117 VAL A C 1
ATOM 919 O O . VAL A 1 117 ? -16.844 10.797 4.25 1 86.75 117 VAL A O 1
ATOM 922 N N . SER A 1 118 ? -18.047 12.109 2.936 1 83.69 118 SER A N 1
ATOM 923 C CA . SER A 1 118 ? -19.312 11.516 3.361 1 83.69 118 SER A CA 1
ATOM 924 C C . SER A 1 118 ? -19.641 10.266 2.545 1 83.69 118 SER A C 1
ATOM 926 O O . SER A 1 118 ? -19.734 10.328 1.318 1 83.69 118 SER A O 1
ATOM 928 N N . VAL A 1 119 ? -19.688 9.148 3.23 1 80.38 119 VAL A N 1
ATOM 929 C CA . VAL A 1 119 ? -19.953 7.895 2.527 1 80.38 119 VAL A CA 1
ATOM 930 C C . VAL A 1 119 ? -21.25 7.277 3.035 1 80.38 119 VAL A C 1
ATOM 932 O O . VAL A 1 119 ? -21.422 7.098 4.242 1 80.38 119 VAL A O 1
ATOM 935 N N . GLU A 1 120 ? -22.094 6.969 2.109 1 80.31 120 GLU A N 1
ATOM 936 C CA . GLU A 1 120 ? -23.359 6.336 2.451 1 80.31 120 GLU A CA 1
ATOM 937 C C . GLU A 1 120 ? -23.25 4.816 2.424 1 80.31 120 GLU A C 1
ATOM 939 O O . GLU A 1 120 ? -22.266 4.27 1.911 1 80.31 120 GLU A O 1
ATOM 944 N N . GLY A 1 121 ? -24.25 4.125 3.061 1 78.19 121 GLY A N 1
ATOM 945 C CA . GLY A 1 121 ? -24.266 2.67 3.07 1 78.19 121 GLY A CA 1
ATOM 946 C C . GLY A 1 121 ? -23.656 2.072 4.324 1 78.19 121 GLY A C 1
ATOM 947 O O . GLY A 1 121 ? -23.391 2.785 5.293 1 78.19 121 GLY A O 1
ATOM 948 N N . VAL A 1 122 ? -23.484 0.772 4.332 1 74.69 122 VAL A N 1
ATOM 949 C CA . VAL A 1 122 ? -22.953 0.062 5.492 1 74.69 122 VAL A CA 1
ATOM 950 C C . VAL A 1 122 ? -21.438 -0.034 5.387 1 74.69 122 VAL A C 1
ATOM 952 O O . VAL A 1 122 ? -20.906 -0.66 4.461 1 74.69 122 VAL A O 1
ATOM 955 N N . PRO A 1 123 ? -20.766 0.642 6.273 1 75.25 123 PRO A N 1
ATOM 956 C CA . PRO A 1 123 ? -19.312 0.56 6.219 1 75.25 123 PRO A CA 1
ATOM 957 C C . PRO A 1 123 ? -18.781 -0.834 6.551 1 75.25 123 PRO A C 1
ATOM 959 O O . PRO A 1 123 ? -19.484 -1.631 7.176 1 75.25 123 PRO A O 1
ATOM 962 N N . PRO A 1 124 ? -17.625 -1.068 6.039 1 75.25 124 PRO A N 1
ATOM 963 C CA . PRO A 1 124 ? -16.984 -2.309 6.492 1 75.25 124 PRO A CA 1
ATOM 964 C C . PRO A 1 124 ? -16.609 -2.277 7.973 1 75.25 124 PRO A C 1
ATOM 966 O O . PRO A 1 124 ? -16.75 -1.236 8.625 1 75.25 124 PRO A O 1
ATOM 969 N N . GLU A 1 125 ? -16.219 -3.402 8.5 1 72.88 125 GLU A N 1
ATOM 970 C CA . GLU A 1 125 ? -15.68 -3.404 9.852 1 72.88 125 GLU A CA 1
ATOM 971 C C . GLU A 1 125 ? -14.383 -2.6 9.922 1 72.88 125 GLU A C 1
ATOM 973 O O . GLU A 1 125 ? -13.617 -2.553 8.953 1 72.88 125 GLU A O 1
ATOM 978 N N . PRO A 1 126 ? -14.18 -2.02 11.109 1 71.62 126 PRO A N 1
ATOM 979 C CA . PRO A 1 126 ? -12.883 -1.352 11.258 1 71.62 126 PRO A CA 1
ATOM 980 C C . PRO A 1 126 ? -11.711 -2.27 10.938 1 71.62 126 PRO A C 1
ATOM 982 O O . PRO A 1 126 ? -11.742 -3.459 11.266 1 71.62 126 PRO A O 1
ATOM 985 N N . ARG A 1 127 ? -10.734 -1.614 10.281 1 70.69 127 ARG A N 1
ATOM 986 C CA . ARG A 1 127 ? -9.656 -2.471 9.789 1 70.69 127 ARG A CA 1
ATOM 987 C C . ARG A 1 127 ? -8.328 -1.731 9.797 1 70.69 127 ARG A C 1
ATOM 989 O O . ARG A 1 127 ? -8.289 -0.501 9.727 1 70.69 127 ARG A O 1
ATOM 996 N N . ILE A 1 128 ? -7.328 -2.566 9.992 1 75.62 128 ILE A N 1
ATOM 997 C CA . ILE A 1 128 ? -5.961 -2.07 9.93 1 75.62 128 ILE A CA 1
ATOM 998 C C . ILE A 1 128 ? -5.133 -2.953 8.992 1 75.62 128 ILE A C 1
ATOM 1000 O O . ILE A 1 128 ? -5.52 -4.086 8.695 1 75.62 128 ILE A O 1
ATOM 1004 N N . HIS A 1 129 ? -4.098 -2.32 8.477 1 77.31 129 HIS A N 1
ATOM 1005 C CA . HIS A 1 129 ? -3.162 -3.076 7.652 1 77.31 129 HIS A CA 1
ATOM 1006 C C . HIS A 1 129 ? -3.854 -3.664 6.426 1 77.31 129 HIS A C 1
ATOM 1008 O O . HIS A 1 129 ? -3.709 -4.855 6.141 1 77.31 129 HIS A O 1
ATOM 1014 N N . HIS A 1 130 ? -4.66 -2.801 5.84 1 76.81 130 HIS A N 1
ATOM 1015 C CA . HIS A 1 130 ? -5.375 -3.115 4.609 1 76.81 130 HIS A CA 1
ATOM 1016 C C . HIS A 1 130 ? -4.859 -2.283 3.441 1 76.81 130 HIS A C 1
ATOM 1018 O O . HIS A 1 130 ? -3.93 -1.488 3.604 1 76.81 130 HIS A O 1
ATOM 1024 N N . SER A 1 131 ? -5.367 -2.604 2.248 1 78.06 131 SER A N 1
ATOM 1025 C CA . SER A 1 131 ? -4.934 -1.879 1.059 1 78.06 131 SER A CA 1
ATOM 1026 C C . SER A 1 131 ? -6.121 -1.283 0.309 1 78.06 131 SER A C 1
ATOM 1028 O O . SER A 1 131 ? -7.25 -1.756 0.448 1 78.06 131 SER A O 1
ATOM 1030 N N . MET A 1 132 ? -5.824 -0.207 -0.325 1 80.81 132 MET A N 1
ATOM 1031 C CA . MET A 1 132 ? -6.805 0.502 -1.14 1 80.81 132 MET A CA 1
ATOM 1032 C C . MET A 1 132 ? -6.242 0.814 -2.523 1 80.81 132 MET A C 1
ATOM 1034 O O . MET A 1 132 ? -5.09 1.234 -2.648 1 80.81 132 MET A O 1
ATOM 1038 N N . VAL A 1 133 ? -7.105 0.599 -3.555 1 80.38 133 VAL A N 1
ATOM 1039 C CA . VAL A 1 133 ? -6.652 0.875 -4.914 1 80.38 133 VAL A CA 1
ATOM 1040 C C . VAL A 1 133 ? -7.703 1.703 -5.652 1 80.38 133 VAL A C 1
ATOM 1042 O O . VAL A 1 133 ? -8.891 1.64 -5.328 1 80.38 133 VAL A O 1
ATOM 1045 N N . ASN A 1 134 ? -7.199 2.475 -6.566 1 79.94 134 ASN A N 1
ATOM 1046 C CA . ASN A 1 134 ? -8.047 3.236 -7.477 1 79.94 134 ASN A CA 1
ATOM 1047 C C . ASN A 1 134 ? -8.227 2.518 -8.812 1 79.94 134 ASN A C 1
ATOM 1049 O O . ASN A 1 134 ? -7.242 2.123 -9.438 1 79.94 134 ASN A O 1
ATOM 1053 N N . VAL A 1 135 ? -9.531 2.322 -9.164 1 77.75 135 VAL A N 1
ATOM 1054 C CA . VAL A 1 135 ? -9.852 1.778 -10.477 1 77.75 135 VAL A CA 1
ATOM 1055 C C . VAL A 1 135 ? -10.844 2.695 -11.188 1 77.75 135 VAL A C 1
ATOM 1057 O O . VAL A 1 135 ? -12.031 2.713 -10.859 1 77.75 135 VAL A O 1
ATOM 1060 N N . ASN A 1 136 ? -10.289 3.389 -12.148 1 76.88 136 ASN A N 1
ATOM 1061 C CA . ASN A 1 136 ? -11.125 4.289 -12.938 1 76.88 136 ASN A CA 1
ATOM 1062 C C . ASN A 1 136 ? -11.945 5.219 -12.047 1 76.88 136 ASN A C 1
ATOM 1064 O O . ASN A 1 136 ? -13.156 5.355 -12.227 1 76.88 136 ASN A O 1
ATOM 1068 N N . GLY A 1 137 ? -11.289 5.742 -11.094 1 74.44 137 GLY A N 1
ATOM 1069 C CA . GLY A 1 137 ? -11.945 6.727 -10.242 1 74.44 137 GLY A CA 1
ATOM 1070 C C 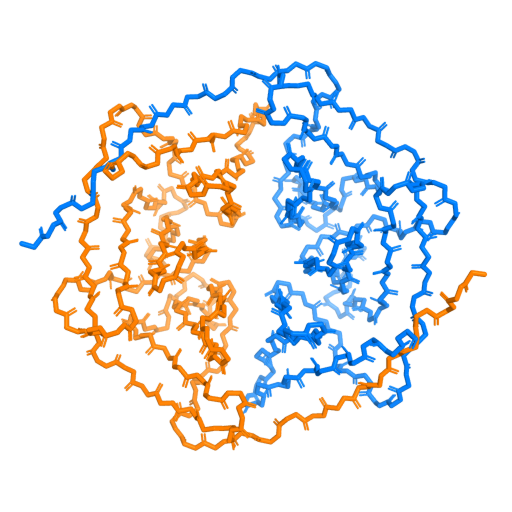. GLY A 1 137 ? -12.742 6.109 -9.109 1 74.44 137 GLY A C 1
ATOM 1071 O O . GLY A 1 137 ? -13.398 6.82 -8.352 1 74.44 137 GLY A O 1
ATOM 1072 N N . GLN A 1 138 ? -12.773 4.824 -9.062 1 72.62 138 GLN A N 1
ATOM 1073 C CA . GLN A 1 138 ? -13.422 4.121 -7.969 1 72.62 138 GLN A CA 1
ATOM 1074 C C . GLN A 1 138 ? -12.398 3.539 -7 1 72.62 138 GLN A C 1
ATOM 1076 O O . GLN A 1 138 ? -11.367 3.016 -7.418 1 72.62 138 GLN A O 1
ATOM 1081 N N . LEU A 1 139 ? -12.734 3.717 -5.715 1 73.56 139 LEU A N 1
ATOM 1082 C CA . LEU A 1 139 ? -11.844 3.189 -4.688 1 73.56 139 LEU A CA 1
ATOM 1083 C C . LEU A 1 139 ? -12.258 1.782 -4.273 1 73.56 139 LEU A C 1
ATOM 1085 O O . LEU A 1 139 ? -13.438 1.536 -4 1 73.56 139 LEU A O 1
ATOM 1089 N N . TYR A 1 140 ? -11.336 0.916 -4.438 1 69.62 140 TYR A N 1
ATOM 1090 C CA . TYR A 1 140 ? -11.555 -0.451 -3.977 1 69.62 140 TYR A CA 1
ATOM 1091 C C . TYR A 1 140 ? -10.672 -0.77 -2.775 1 69.62 140 TYR A C 1
ATOM 1093 O O . TYR A 1 140 ? -9.477 -0.474 -2.781 1 69.62 140 TYR A O 1
ATOM 1101 N N . LEU A 1 141 ? -11.352 -1.132 -1.76 1 64.94 141 LEU A N 1
ATOM 1102 C CA . LEU A 1 141 ? -10.656 -1.559 -0.552 1 64.94 141 LEU A CA 1
ATOM 1103 C C . LEU A 1 141 ? -10.57 -3.08 -0.482 1 64.94 141 LEU A C 1
ATOM 1105 O O . LEU A 1 141 ? -11.523 -3.775 -0.829 1 64.94 141 LEU A O 1
ATOM 1109 N N . GLU A 1 142 ? -9.281 -3.521 -0.639 1 60.69 142 GLU A N 1
ATOM 1110 C CA . GLU A 1 142 ? -9.188 -4.953 -0.365 1 60.69 142 GLU A CA 1
ATOM 1111 C C . GLU A 1 142 ? -9.297 -5.238 1.131 1 60.69 142 GLU A C 1
ATOM 1113 O O . GLU A 1 142 ? -8.469 -4.77 1.918 1 60.69 142 GLU A O 1
ATOM 1118 N N . ILE A 1 143 ? -10.516 -5.68 1.501 1 51.97 143 ILE A N 1
ATOM 1119 C CA . ILE A 1 143 ? -10.781 -6.062 2.883 1 51.97 143 ILE A CA 1
ATOM 1120 C C . ILE A 1 143 ? -10.695 -7.578 3.025 1 51.97 143 ILE A C 1
ATOM 1122 O O . ILE A 1 143 ? -11.305 -8.32 2.25 1 51.97 143 ILE A O 1
ATOM 1126 N N . TYR A 1 144 ? -9.477 -8.172 3.348 1 47.69 144 TYR A N 1
ATOM 1127 C CA . TYR A 1 144 ? -9.688 -9.562 3.727 1 47.69 144 TYR A CA 1
ATOM 1128 C C . TYR A 1 144 ? -10.516 -9.664 5.004 1 47.69 144 TYR A C 1
ATOM 1130 O O . TYR A 1 144 ? -10.133 -9.117 6.039 1 47.69 144 TYR A O 1
ATOM 1138 N N . PHE A 1 145 ? -11.688 -9.359 5.152 1 38.56 145 PHE A N 1
ATOM 1139 C CA . PHE A 1 145 ? -12.406 -9.969 6.27 1 38.56 145 PHE A CA 1
ATOM 1140 C C . PHE A 1 145 ? -12.719 -11.43 5.98 1 38.56 145 PHE A C 1
ATOM 1142 O O . PHE A 1 145 ? -13.492 -11.734 5.07 1 38.56 145 PHE A O 1
ATOM 1149 N N . PHE A 1 146 ? -12.031 -12.258 6.859 1 35.06 146 PHE A N 1
ATOM 1150 C CA . PHE A 1 146 ? -12.625 -13.586 7.008 1 35.06 146 PHE A CA 1
ATOM 1151 C C . PHE A 1 146 ? -13.531 -13.906 5.828 1 35.06 146 PHE A C 1
ATOM 1153 O O . PHE A 1 146 ? -14.742 -14.055 5.988 1 35.06 146 PHE A O 1
ATOM 1160 N N . SER A 1 147 ? -13.18 -14.188 4.82 1 37.81 147 SER A N 1
ATOM 1161 C CA . SER A 1 147 ? -13.875 -14.867 3.736 1 37.81 147 SER A CA 1
ATOM 1162 C C . SER A 1 147 ? -14.32 -13.875 2.662 1 37.81 147 SER A C 1
ATOM 1164 O O . SER A 1 147 ? -14.844 -14.281 1.62 1 37.81 147 SER A O 1
ATOM 1166 N N . GLN A 1 148 ? -14.672 -12.609 3.016 1 40.62 148 GLN A N 1
ATOM 1167 C CA . GLN A 1 148 ? -15.32 -11.812 1.979 1 40.62 148 GLN A CA 1
ATOM 1168 C C . GLN A 1 148 ? -14.461 -10.617 1.577 1 40.62 148 GLN A C 1
ATOM 1170 O O . GLN A 1 148 ? -13.945 -9.898 2.438 1 40.62 148 GLN A O 1
ATOM 1175 N N . LEU A 1 149 ? -13.664 -10.695 0.581 1 45.62 149 LEU A N 1
ATOM 1176 C CA . LEU A 1 149 ? -13.008 -9.562 -0.059 1 45.62 149 LEU A CA 1
ATOM 1177 C C . LEU A 1 149 ? -14.008 -8.453 -0.355 1 45.62 149 LEU A C 1
ATOM 1179 O O . LEU A 1 149 ? -15.039 -8.688 -0.986 1 45.62 149 LEU A O 1
ATOM 1183 N N . ILE A 1 150 ? -14.352 -7.594 0.647 1 46.16 150 ILE A N 1
ATOM 1184 C CA . ILE A 1 150 ? -15.273 -6.5 0.372 1 46.16 150 ILE A CA 1
ATOM 1185 C C . ILE A 1 150 ? -14.586 -5.441 -0.483 1 46.16 150 ILE A C 1
ATOM 1187 O O . ILE A 1 150 ? -13.5 -4.961 -0.133 1 46.16 150 ILE A O 1
ATOM 1191 N N . LEU A 1 151 ? -14.664 -5.613 -1.747 1 47.47 151 LEU A N 1
ATOM 1192 C CA . LEU A 1 151 ? -14.289 -4.52 -2.639 1 47.47 151 LEU A CA 1
ATOM 1193 C C . LEU A 1 151 ? -15.188 -3.307 -2.416 1 47.47 151 LEU A C 1
ATOM 1195 O O . LEU A 1 151 ? -16.422 -3.424 -2.434 1 47.47 151 LEU A O 1
ATOM 1199 N N . LEU A 1 152 ? -14.891 -2.494 -1.453 1 47.88 152 LEU A N 1
ATOM 1200 C CA . LEU A 1 152 ? -15.656 -1.268 -1.272 1 47.88 152 LEU A CA 1
ATOM 1201 C C . LEU A 1 152 ? -15.367 -0.275 -2.395 1 47.88 152 LEU A C 1
ATOM 1203 O O . LEU A 1 152 ? -14.219 -0.119 -2.809 1 47.88 152 LEU A O 1
ATOM 1207 N N . SER A 1 153 ? -16.156 -0.33 -3.346 1 47.78 153 SER A N 1
ATOM 1208 C CA . SER A 1 153 ? -16.156 0.717 -4.363 1 47.78 153 SER A CA 1
ATOM 1209 C C . SER A 1 153 ? -16.672 2.037 -3.795 1 47.78 153 SER A C 1
ATOM 1211 O O . SER A 1 153 ? -17.625 2.057 -3.008 1 47.78 153 SER A O 1
ATOM 1213 N N . ILE A 1 154 ? -15.867 2.869 -3.318 1 47.31 154 ILE A N 1
ATOM 1214 C CA . ILE A 1 154 ? -16.359 4.227 -3.125 1 47.31 154 ILE A CA 1
ATOM 1215 C C . ILE A 1 154 ? -16.344 4.977 -4.457 1 47.31 154 ILE A C 1
ATOM 1217 O O . ILE A 1 154 ? -15.289 5.148 -5.066 1 47.31 154 ILE A O 1
ATOM 1221 N N . VAL A 1 155 ? -17.391 4.902 -5.238 1 40.41 155 VAL A N 1
ATOM 1222 C CA . VAL A 1 155 ? -17.594 5.754 -6.406 1 40.41 155 VAL A CA 1
ATOM 1223 C C . VAL A 1 155 ? -17.703 7.211 -5.969 1 40.41 155 VAL A C 1
ATOM 1225 O O . VAL A 1 155 ? -18.594 7.566 -5.195 1 40.41 155 VAL A O 1
ATOM 1228 N N . LEU A 1 156 ? -16.594 7.781 -6.07 1 37.56 156 LEU A N 1
ATOM 1229 C CA . LEU A 1 156 ? -16.625 9.211 -5.805 1 37.56 156 LEU A CA 1
ATOM 1230 C C . LEU A 1 156 ? -17.359 9.953 -6.926 1 37.56 156 LEU A C 1
ATOM 1232 O O . LEU A 1 156 ? -17.141 9.664 -8.102 1 37.56 156 LEU A O 1
ATOM 1236 N N . PHE A 1 157 ? -18.578 10.203 -6.77 1 31.27 157 PHE A N 1
ATOM 1237 C CA . PHE A 1 157 ? -19.344 11.016 -7.707 1 31.27 157 PHE A CA 1
ATOM 1238 C C . PHE A 1 157 ? -19.078 12.5 -7.473 1 31.27 157 PHE A C 1
ATOM 1240 O O . PHE A 1 157 ? -19.109 12.969 -6.336 1 31.27 157 PHE A O 1
ATOM 1247 N N . PHE A 1 158 ? -18.109 12.836 -8.258 1 30.61 158 PHE A N 1
ATOM 1248 C CA . PHE A 1 158 ? -18.062 14.289 -8.281 1 30.61 158 PHE A CA 1
ATOM 1249 C C . PHE A 1 158 ? -19.281 14.859 -8.992 1 30.61 158 PHE A C 1
ATOM 1251 O O . PHE A 1 158 ? -19.844 14.219 -9.883 1 30.61 158 PHE A O 1
ATOM 1258 N N . MET B 1 1 ? -17.359 23.156 -0.664 1 42.88 1 MET B N 1
ATOM 1259 C CA . MET B 1 1 ? -16.438 22.312 -1.423 1 42.88 1 MET B CA 1
ATOM 1260 C C . MET B 1 1 ? -17.062 20.953 -1.714 1 42.88 1 MET B C 1
ATOM 1262 O O . MET B 1 1 ? -17.766 20.391 -0.869 1 42.88 1 MET B O 1
ATOM 1266 N N . PRO B 1 2 ? -17.125 20.734 -2.988 1 48.91 2 PRO B N 1
ATOM 1267 C CA . PRO B 1 2 ? -17.984 19.594 -3.289 1 48.91 2 PRO B CA 1
ATOM 1268 C C . PRO B 1 2 ? -17.625 18.359 -2.465 1 48.91 2 PRO B C 1
ATOM 1270 O O . PRO B 1 2 ? -16.438 18.062 -2.26 1 48.91 2 PRO B O 1
ATOM 1273 N N . VAL B 1 3 ? -18.547 18.125 -1.548 1 55.25 3 VAL B N 1
ATOM 1274 C CA . VAL B 1 3 ? -18.453 16.969 -0.672 1 55.25 3 VAL B CA 1
ATOM 1275 C C . VAL B 1 3 ? -18.359 15.688 -1.512 1 55.25 3 VAL B C 1
ATOM 1277 O O . VAL B 1 3 ? -19.125 15.5 -2.457 1 55.25 3 VAL B O 1
ATOM 1280 N N . THR B 1 4 ? -17.125 15.195 -1.618 1 62.97 4 THR B N 1
ATOM 1281 C CA . THR B 1 4 ? -17.047 13.898 -2.279 1 62.97 4 THR B CA 1
ATOM 1282 C C . THR B 1 4 ? -17.922 12.875 -1.573 1 62.97 4 THR B C 1
ATOM 1284 O O . THR B 1 4 ? -17.906 12.773 -0.345 1 62.97 4 THR B O 1
ATOM 1287 N N . LYS B 1 5 ? -19.094 12.531 -2.225 1 64.94 5 LYS B N 1
ATOM 1288 C CA . LYS B 1 5 ? -19.984 11.508 -1.708 1 64.94 5 LYS B CA 1
ATOM 1289 C C . LYS B 1 5 ? -19.625 10.133 -2.256 1 64.94 5 LYS B C 1
ATOM 1291 O O . LYS B 1 5 ? -19.094 10.016 -3.357 1 64.94 5 LYS B O 1
ATOM 1296 N N . GLY B 1 6 ? -19.609 9.18 -1.266 1 72.12 6 GLY B N 1
ATOM 1297 C CA . GLY B 1 6 ? -19.359 7.809 -1.678 1 72.12 6 GLY B CA 1
ATOM 1298 C C . GLY B 1 6 ? -20.375 6.828 -1.118 1 72.12 6 GLY B C 1
ATOM 1299 O O . GLY B 1 6 ? -21.25 7.207 -0.342 1 72.12 6 GLY B O 1
ATOM 1300 N N . LYS B 1 7 ? -20.531 5.762 -1.681 1 75 7 LYS B N 1
ATOM 1301 C CA . LYS B 1 7 ? -21.391 4.688 -1.181 1 75 7 LYS B CA 1
ATOM 1302 C C . LYS B 1 7 ? -20.594 3.389 -1.024 1 75 7 LYS B C 1
ATOM 1304 O O . LYS B 1 7 ? -19.844 3.002 -1.92 1 75 7 LYS B O 1
ATOM 1309 N N . TRP B 1 8 ? -20.828 2.84 0.188 1 76.69 8 TRP B N 1
ATOM 1310 C CA . TRP B 1 8 ? -20.234 1.526 0.415 1 76.69 8 TRP B CA 1
ATOM 1311 C C . TRP B 1 8 ? -21.031 0.44 -0.305 1 76.69 8 TRP B C 1
ATOM 1313 O O . TRP B 1 8 ? -22.25 0.371 -0.183 1 76.69 8 TRP B O 1
ATOM 1323 N N . GLN B 1 9 ? -20.312 -0.202 -1.136 1 74.5 9 GLN B N 1
ATOM 1324 C CA . GLN B 1 9 ? -20.938 -1.345 -1.798 1 74.5 9 GLN B CA 1
ATOM 1325 C C . GLN B 1 9 ? -20.047 -2.584 -1.702 1 74.5 9 GLN B C 1
ATOM 1327 O O . GLN B 1 9 ? -18.828 -2.49 -1.833 1 74.5 9 GLN B O 1
ATOM 1332 N N . TYR B 1 10 ? -20.75 -3.668 -1.383 1 73.44 10 TYR B N 1
ATOM 1333 C CA . TYR B 1 10 ? -20.047 -4.945 -1.354 1 73.44 10 TYR B CA 1
ATOM 1334 C C . TYR B 1 10 ? -20 -5.57 -2.742 1 73.44 10 TYR B C 1
ATOM 1336 O O . TYR B 1 10 ? -21.016 -5.621 -3.443 1 73.44 10 TYR B O 1
ATOM 1344 N N . LEU B 1 11 ? -18.781 -5.867 -3.146 1 74.5 11 LEU B N 1
ATOM 1345 C CA . LEU B 1 11 ? -18.641 -6.621 -4.387 1 74.5 11 LEU B CA 1
ATOM 1346 C C . LEU B 1 11 ? -18.75 -8.117 -4.125 1 74.5 11 LEU B C 1
ATOM 1348 O O . LEU B 1 11 ? -17.953 -8.68 -3.365 1 74.5 11 LEU B O 1
ATOM 1352 N N . LYS B 1 12 ? -19.766 -8.648 -4.711 1 73.94 12 LYS B N 1
ATOM 1353 C CA . LYS B 1 12 ? -19.875 -10.102 -4.625 1 73.94 12 LYS B CA 1
ATOM 1354 C C . LYS B 1 12 ? -18.859 -10.781 -5.527 1 73.94 12 LYS B C 1
ATOM 1356 O O . LYS B 1 12 ? -18.75 -10.453 -6.711 1 73.94 12 LYS B O 1
ATOM 1361 N N . THR B 1 13 ? -18 -11.594 -4.949 1 81.06 13 THR B N 1
ATOM 1362 C CA . THR B 1 13 ? -16.984 -12.281 -5.727 1 81.06 13 THR B CA 1
ATOM 1363 C C . THR B 1 13 ? -17.172 -13.789 -5.656 1 81.06 13 THR B C 1
ATOM 1365 O O . THR B 1 13 ? -17.891 -14.297 -4.793 1 81.06 13 THR B O 1
ATOM 1368 N N . PHE B 1 14 ? -16.703 -14.414 -6.691 1 83.56 14 PHE B N 1
ATOM 1369 C CA . PHE B 1 14 ? -16.781 -15.867 -6.773 1 83.56 14 PHE B CA 1
ATOM 1370 C C . PHE B 1 14 ? -15.516 -16.438 -7.41 1 83.56 14 PHE B C 1
ATOM 1372 O O . PHE B 1 14 ? -14.586 -15.703 -7.742 1 83.56 14 PHE B O 1
ATOM 1379 N N . GLY B 1 15 ? -15.453 -17.844 -7.484 1 90.25 15 GLY B N 1
ATOM 1380 C CA . GLY B 1 15 ? -14.281 -18.516 -8.031 1 90.25 15 GLY B CA 1
ATOM 1381 C C . GLY B 1 15 ? -13.281 -18.938 -6.965 1 90.25 15 GLY B C 1
ATOM 1382 O O . GLY B 1 15 ? -13.68 -19.375 -5.879 1 90.25 15 GLY B O 1
ATOM 1383 N N . SER B 1 16 ? -12.062 -18.891 -7.285 1 89.38 16 SER B N 1
ATOM 1384 C CA . SER B 1 16 ? -11.016 -19.297 -6.359 1 89.38 16 SER B CA 1
ATOM 1385 C C . SER B 1 16 ? -10.672 -18.172 -5.383 1 89.38 16 SER B C 1
ATOM 1387 O O . SER B 1 16 ? -9.562 -17.641 -5.406 1 89.38 16 SER B O 1
ATOM 1389 N N . VAL B 1 17 ? -11.555 -17.875 -4.531 1 84.5 17 VAL B N 1
ATOM 1390 C CA . VAL B 1 17 ? -11.383 -16.797 -3.566 1 84.5 17 VAL B CA 1
ATOM 1391 C C . VAL B 1 17 ? -10.211 -17.109 -2.643 1 84.5 17 VAL B C 1
ATOM 1393 O O . VAL B 1 17 ? -10.141 -18.188 -2.059 1 84.5 17 VAL B O 1
ATOM 1396 N N . PRO B 1 18 ? -9.266 -16.172 -2.607 1 85.75 18 PRO B N 1
ATOM 1397 C CA . PRO B 1 18 ? -8.117 -16.453 -1.743 1 85.75 18 PRO B CA 1
ATOM 1398 C C . PRO B 1 18 ? -8.5 -16.516 -0.264 1 85.75 18 PRO B C 1
ATOM 1400 O O . PRO B 1 18 ? -9.469 -15.875 0.154 1 85.75 18 PRO B O 1
ATOM 1403 N N . PHE B 1 19 ? -7.734 -17.234 0.544 1 83.12 19 PHE B N 1
ATOM 1404 C CA . PHE B 1 19 ? -7.867 -17.281 1.994 1 83.12 19 PHE B CA 1
ATOM 1405 C C . PHE B 1 19 ? -7.621 -15.922 2.617 1 83.12 19 PHE B C 1
ATOM 1407 O O . PHE B 1 19 ? -6.777 -15.156 2.135 1 83.12 19 PHE B O 1
ATOM 1414 N N . PRO B 1 20 ? -8.383 -15.547 3.693 1 78.81 20 PRO B N 1
ATOM 1415 C CA . PRO B 1 20 ? -8.133 -14.266 4.359 1 78.81 20 PRO B CA 1
ATOM 1416 C C . PRO B 1 20 ? -6.664 -14.055 4.715 1 78.81 20 PRO B C 1
ATOM 1418 O O . PRO B 1 20 ? -5.992 -14.992 5.156 1 78.81 20 PRO B O 1
ATOM 1421 N N . ARG B 1 21 ? -6.184 -12.781 4.473 1 81.88 21 ARG B N 1
ATOM 1422 C CA . ARG B 1 21 ? -4.766 -12.508 4.676 1 81.88 21 ARG B CA 1
ATOM 1423 C C . ARG B 1 21 ? -4.531 -11.023 4.957 1 81.88 21 ARG B C 1
ATOM 1425 O O . ARG B 1 21 ? -5.328 -10.18 4.555 1 81.88 21 ARG B O 1
ATOM 1432 N N . ARG B 1 22 ? -3.484 -10.781 5.727 1 77.81 22 ARG B N 1
ATOM 1433 C CA . ARG B 1 22 ? -3.002 -9.43 5.965 1 77.81 22 ARG B CA 1
ATOM 1434 C C . ARG B 1 22 ? -1.541 -9.289 5.547 1 77.81 22 ARG B C 1
ATOM 1436 O O . ARG B 1 22 ? -0.861 -10.281 5.301 1 77.81 22 ARG B O 1
ATOM 1443 N N . ASN B 1 23 ? -1.035 -8.031 5.402 1 81.75 23 ASN B N 1
ATOM 1444 C CA . ASN B 1 23 ? 0.347 -7.742 5.031 1 81.75 23 ASN B CA 1
ATOM 1445 C C . ASN B 1 23 ? 0.687 -8.312 3.658 1 81.75 23 ASN B C 1
ATOM 1447 O O . ASN B 1 23 ? 1.785 -8.836 3.451 1 81.75 23 ASN B O 1
ATOM 1451 N N . HIS B 1 24 ? -0.337 -8.359 2.785 1 85.69 24 HIS B N 1
ATOM 1452 C CA . HIS B 1 24 ? -0.164 -8.742 1.389 1 85.69 24 HIS B CA 1
ATOM 1453 C C . HIS B 1 24 ? -0.002 -7.52 0.494 1 85.69 24 HIS B C 1
ATOM 1455 O O . HIS B 1 24 ? -0.154 -6.383 0.954 1 85.69 24 HIS B O 1
ATOM 1461 N N . GLY B 1 25 ? 0.413 -7.781 -0.726 1 86.44 25 GLY B N 1
ATOM 1462 C CA . GLY B 1 25 ? 0.365 -6.746 -1.747 1 86.44 25 GLY B CA 1
ATOM 1463 C C . GLY B 1 25 ? -0.871 -6.828 -2.621 1 86.44 25 GLY B C 1
ATOM 1464 O O . GLY B 1 25 ? -1.372 -7.918 -2.898 1 86.44 25 GLY B O 1
ATOM 1465 N N . ILE B 1 26 ? -1.333 -5.688 -3.074 1 85.81 26 ILE B N 1
ATOM 1466 C CA . ILE B 1 26 ? -2.422 -5.645 -4.047 1 85.81 26 ILE B CA 1
ATOM 1467 C C . ILE B 1 26 ? -2.191 -4.496 -5.027 1 85.81 26 ILE B C 1
ATOM 1469 O O . ILE B 1 26 ? -1.811 -3.393 -4.625 1 85.81 26 ILE B O 1
ATOM 1473 N N . VAL B 1 27 ? -2.361 -4.785 -6.285 1 87.38 27 VAL B N 1
ATOM 1474 C CA . VAL B 1 27 ? -2.232 -3.789 -7.344 1 87.38 27 VAL B CA 1
ATOM 1475 C C . VAL B 1 27 ? -3.287 -4.039 -8.422 1 87.38 27 VAL B C 1
ATOM 1477 O O . VAL B 1 27 ? -3.875 -5.121 -8.484 1 87.38 27 VAL B O 1
ATOM 1480 N N . VAL B 1 28 ? -3.549 -3.039 -9.203 1 87.56 28 VAL B N 1
ATOM 1481 C CA . VAL B 1 28 ? -4.531 -3.158 -10.273 1 87.56 28 VAL B CA 1
ATOM 1482 C C . VAL B 1 28 ? -3.852 -2.963 -11.625 1 87.56 28 VAL B C 1
ATOM 1484 O O . VAL B 1 28 ? -3.062 -2.033 -11.805 1 87.56 28 VAL B O 1
ATOM 1487 N N . VAL B 1 29 ? -4.113 -3.9 -12.469 1 89.44 29 VAL B N 1
ATOM 1488 C CA . VAL B 1 29 ? -3.682 -3.816 -13.859 1 89.44 29 VAL B CA 1
ATOM 1489 C C . VAL B 1 29 ? -4.859 -4.117 -14.789 1 89.44 29 VAL B C 1
ATOM 1491 O O . VAL B 1 29 ? -5.445 -5.199 -14.727 1 89.44 29 VAL B O 1
ATOM 1494 N N . ALA B 1 30 ? -5.207 -3.137 -15.68 1 89.5 30 ALA B N 1
ATOM 1495 C CA . ALA B 1 30 ? -6.234 -3.312 -16.703 1 89.5 30 ALA B CA 1
ATOM 1496 C C . ALA B 1 30 ? -7.516 -3.879 -16.109 1 89.5 30 ALA B C 1
ATOM 1498 O O . ALA B 1 30 ? -8.047 -4.879 -16.594 1 89.5 30 ALA B O 1
ATOM 1499 N N . GLN B 1 31 ? -8.102 -3.367 -15.062 1 85.56 31 GLN B N 1
ATOM 1500 C CA . GLN B 1 31 ? -9.375 -3.656 -14.414 1 85.56 31 GLN B CA 1
ATOM 1501 C C . GLN B 1 31 ? -9.336 -5.008 -13.703 1 85.56 31 GLN B C 1
ATOM 1503 O O . GLN B 1 31 ? -10.375 -5.629 -13.484 1 85.56 31 GLN B O 1
ATOM 1508 N N . LYS B 1 32 ? -8.164 -5.457 -13.469 1 88.5 32 LYS B N 1
ATOM 1509 C CA . LYS B 1 32 ? -7.965 -6.645 -12.641 1 88.5 32 LYS B CA 1
ATOM 1510 C C . LYS B 1 32 ? -7.105 -6.336 -11.422 1 88.5 32 LYS B C 1
ATOM 1512 O O . LYS B 1 32 ? -6.113 -5.609 -11.523 1 88.5 32 LYS B O 1
ATOM 1517 N N . ALA B 1 33 ? -7.516 -6.891 -10.32 1 87.06 33 ALA B N 1
ATOM 1518 C CA . ALA B 1 33 ? -6.723 -6.766 -9.102 1 87.06 33 ALA B CA 1
ATOM 1519 C C . ALA B 1 33 ? -5.891 -8.023 -8.859 1 87.06 33 ALA B C 1
ATOM 1521 O O . ALA B 1 33 ? -6.402 -9.141 -8.961 1 87.06 33 ALA B O 1
ATOM 1522 N N . TYR B 1 34 ? -4.652 -7.789 -8.602 1 89.06 34 TYR B N 1
ATOM 1523 C CA . TYR B 1 34 ? -3.732 -8.883 -8.312 1 89.06 34 TYR B CA 1
ATOM 1524 C C . TYR B 1 34 ? -3.236 -8.805 -6.871 1 89.06 34 TYR B C 1
ATOM 1526 O O . TYR B 1 34 ? -2.834 -7.734 -6.402 1 89.06 34 TYR B O 1
ATOM 1534 N N . THR B 1 35 ? -3.287 -9.867 -6.188 1 89.94 35 THR B N 1
ATOM 1535 C CA . THR B 1 35 ? -2.787 -9.922 -4.816 1 89.94 35 THR B CA 1
ATOM 1536 C C . THR B 1 35 ? -1.794 -11.07 -4.648 1 89.94 35 THR B C 1
ATOM 1538 O O . THR B 1 35 ? -1.963 -12.133 -5.238 1 89.94 35 THR B O 1
ATOM 1541 N N . PHE B 1 36 ? -0.801 -10.781 -3.857 1 91.38 36 PHE B N 1
ATOM 1542 C CA . PHE B 1 36 ? 0.243 -11.766 -3.6 1 91.38 36 PHE B CA 1
ATOM 1543 C C . PHE B 1 36 ? 0.746 -11.664 -2.164 1 91.38 36 PHE B C 1
ATOM 1545 O O . PHE B 1 36 ? 0.849 -10.562 -1.618 1 91.38 36 PHE B O 1
ATOM 1552 N N . GLY B 1 37 ? 1.027 -12.852 -1.619 1 90.81 37 GLY B N 1
ATOM 1553 C CA . GLY B 1 37 ? 1.644 -12.914 -0.304 1 90.81 37 GLY B CA 1
ATOM 1554 C C . GLY B 1 37 ? 0.665 -12.656 0.826 1 90.81 37 GLY B C 1
ATOM 1555 O O . GLY B 1 37 ? -0.549 -12.773 0.642 1 90.81 37 GLY B O 1
ATOM 1556 N N . GLY B 1 38 ? 1.318 -12.383 2.023 1 87.75 38 GLY B N 1
ATOM 1557 C CA . GLY B 1 38 ? 0.54 -12.102 3.219 1 87.75 38 GLY B CA 1
ATOM 1558 C C . GLY B 1 38 ? 0.559 -13.234 4.227 1 87.75 38 GLY B C 1
ATOM 1559 O O . GLY B 1 38 ? 1.215 -14.258 4.008 1 87.75 38 GLY B O 1
ATOM 1560 N N . GLU B 1 39 ? -0.144 -12.906 5.25 1 86.19 39 GLU B N 1
ATOM 1561 C CA . GLU B 1 39 ? -0.181 -13.844 6.371 1 86.19 39 GLU B CA 1
ATOM 1562 C C . GLU B 1 39 ? -1.552 -13.844 7.043 1 86.19 39 GLU B C 1
ATOM 1564 O O . GLU B 1 39 ? -2.297 -12.867 6.949 1 86.19 39 GLU B O 1
ATOM 1569 N N . TYR B 1 40 ? -1.874 -14.961 7.641 1 83.88 40 TYR B N 1
ATOM 1570 C CA . TYR B 1 40 ? -3.062 -15.055 8.484 1 83.88 40 TYR B CA 1
ATOM 1571 C C . TYR B 1 40 ? -2.682 -15.141 9.953 1 83.88 40 TYR B C 1
ATOM 1573 O O . TYR B 1 40 ? -3.275 -14.469 10.797 1 83.88 40 TYR B O 1
ATOM 1581 N N . GLN B 1 41 ? -1.763 -16.016 10.211 1 84.81 41 GLN B N 1
ATOM 1582 C CA . GLN B 1 41 ? -1.105 -16.031 11.508 1 84.81 41 GLN B CA 1
ATOM 1583 C C . GLN B 1 41 ? 0.184 -15.219 11.492 1 84.81 41 GLN B C 1
ATOM 1585 O O . GLN B 1 41 ? 0.929 -15.25 10.508 1 84.81 41 GLN B O 1
ATOM 1590 N N . ASN B 1 42 ? 0.425 -14.594 12.617 1 81.44 42 ASN B N 1
ATOM 1591 C CA . ASN B 1 42 ? 1.613 -13.75 12.672 1 81.44 42 ASN B CA 1
ATOM 1592 C C . ASN B 1 42 ? 2.863 -14.508 12.234 1 81.44 42 ASN B C 1
ATOM 1594 O O . ASN B 1 42 ? 3.135 -15.609 12.734 1 81.44 42 ASN B O 1
ATOM 1598 N N . ASP B 1 43 ? 3.516 -13.938 11.219 1 82.44 43 ASP B N 1
ATOM 1599 C CA . ASP B 1 43 ? 4.844 -14.352 10.773 1 82.44 43 ASP B CA 1
ATOM 1600 C C . ASP B 1 43 ? 4.789 -15.695 10.055 1 82.44 43 ASP B C 1
ATOM 1602 O O . ASP B 1 43 ? 5.785 -16.422 10 1 82.44 43 ASP B O 1
ATOM 1606 N N . ILE B 1 44 ? 3.658 -16.109 9.641 1 89.19 44 ILE B N 1
ATOM 1607 C CA . ILE B 1 44 ? 3.525 -17.312 8.82 1 89.19 44 ILE B CA 1
ATOM 1608 C C . ILE B 1 44 ? 2.875 -16.969 7.484 1 89.19 44 ILE B C 1
ATOM 1610 O O . ILE B 1 44 ? 1.649 -16.859 7.395 1 89.19 44 ILE B O 1
ATOM 1614 N N . PRO B 1 45 ? 3.742 -16.844 6.477 1 91.12 45 PRO B N 1
ATOM 1615 C CA . PRO B 1 45 ? 3.162 -16.531 5.168 1 91.12 45 PRO B CA 1
ATOM 1616 C C . PRO B 1 45 ? 2.234 -17.641 4.664 1 91.12 45 PRO B C 1
ATOM 1618 O O . PRO B 1 45 ? 2.498 -18.828 4.887 1 91.12 45 PRO B O 1
ATOM 1621 N N . ILE B 1 46 ? 1.184 -17.328 3.949 1 89.44 46 ILE B N 1
ATOM 1622 C CA . ILE B 1 46 ? 0.103 -18.234 3.578 1 89.44 46 ILE B CA 1
ATOM 1623 C C . ILE B 1 46 ? 0.521 -19.062 2.371 1 89.44 46 ILE B C 1
ATOM 1625 O O . ILE B 1 46 ? 0.456 -20.297 2.408 1 89.44 46 ILE B O 1
ATOM 1629 N N . ASP B 1 47 ? 0.887 -18.453 1.281 1 91 47 ASP B N 1
ATOM 1630 C CA . ASP B 1 47 ? 1.209 -19.125 0.029 1 91 47 ASP B CA 1
ATOM 1631 C C . ASP B 1 47 ? 2.076 -18.25 -0.866 1 91 47 ASP B C 1
ATOM 1633 O O . ASP B 1 47 ? 2.455 -17.141 -0.477 1 91 47 ASP B O 1
ATOM 1637 N N . ASN B 1 48 ? 2.498 -18.797 -1.973 1 94.25 48 ASN B N 1
ATOM 1638 C CA . ASN B 1 48 ? 3.225 -18.031 -2.984 1 94.25 48 ASN B CA 1
ATOM 1639 C C . ASN B 1 48 ? 2.463 -17.984 -4.305 1 94.25 48 ASN B C 1
ATOM 1641 O O . ASN B 1 48 ? 3.066 -18.062 -5.379 1 94.25 48 ASN B O 1
ATOM 1645 N N . VAL B 1 49 ? 1.174 -17.859 -4.238 1 93.38 49 VAL B N 1
ATOM 1646 C CA . VAL B 1 49 ? 0.277 -17.828 -5.387 1 93.38 49 VAL B CA 1
ATOM 1647 C C . VAL B 1 49 ? -0.187 -16.391 -5.648 1 93.38 49 VAL B C 1
ATOM 1649 O O . VAL B 1 49 ? -0.555 -15.672 -4.719 1 93.38 49 VAL B O 1
ATOM 1652 N N . ILE B 1 50 ? -0.13 -16.016 -6.922 1 93.69 50 ILE B N 1
ATOM 1653 C CA . ILE B 1 50 ? -0.75 -14.734 -7.262 1 93.69 50 ILE B CA 1
ATOM 1654 C C . ILE B 1 50 ? -2.223 -14.953 -7.605 1 93.69 50 ILE B C 1
ATOM 1656 O O . ILE B 1 50 ? -2.557 -15.812 -8.414 1 93.69 50 ILE B O 1
ATOM 1660 N N . HIS B 1 51 ? -3.08 -14.258 -6.906 1 91.12 51 HIS B N 1
ATOM 1661 C CA . HIS B 1 51 ? -4.523 -14.305 -7.117 1 91.12 51 HIS B CA 1
ATOM 1662 C C . HIS B 1 51 ? -4.992 -13.109 -7.941 1 91.12 51 HIS B C 1
ATOM 1664 O O . HIS B 1 51 ? -4.512 -11.984 -7.75 1 91.12 51 HIS B O 1
ATOM 1670 N N . CYS B 1 52 ? -5.898 -13.398 -8.805 1 90.06 52 CYS B N 1
ATOM 1671 C CA . CYS B 1 52 ? -6.395 -12.359 -9.703 1 90.06 52 CYS B CA 1
ATOM 1672 C C . CYS B 1 52 ? -7.91 -12.227 -9.586 1 90.06 52 CYS B C 1
ATOM 1674 O O . CYS B 1 52 ? -8.633 -13.219 -9.641 1 90.06 52 CYS B O 1
ATOM 1676 N N . LEU B 1 53 ? -8.367 -11.023 -9.406 1 86.19 53 LEU B N 1
ATOM 1677 C CA . LEU B 1 53 ? -9.789 -10.703 -9.367 1 86.19 53 LEU B CA 1
ATOM 1678 C C . LEU B 1 53 ? -10.188 -9.867 -10.586 1 86.19 53 LEU B C 1
ATOM 1680 O O . LEU B 1 53 ? -9.672 -8.766 -10.781 1 86.19 53 LEU B O 1
ATOM 1684 N N . ASN B 1 54 ? -11.07 -10.43 -11.375 1 86.81 54 ASN B N 1
ATOM 1685 C CA . ASN B 1 54 ? -11.695 -9.633 -12.422 1 86.81 54 ASN B CA 1
ATOM 1686 C C . ASN B 1 54 ? -12.719 -8.648 -11.852 1 86.81 54 ASN B C 1
ATOM 1688 O O . ASN B 1 54 ? -13.758 -9.062 -11.344 1 86.81 54 ASN B O 1
ATOM 1692 N N . LEU B 1 55 ? -12.43 -7.398 -11.969 1 82.06 55 LEU B N 1
ATOM 1693 C CA . LEU B 1 55 ? -13.242 -6.402 -11.281 1 82.06 55 LEU B CA 1
ATOM 1694 C C . LEU B 1 55 ? -14.562 -6.172 -12.008 1 82.06 55 LEU B C 1
ATOM 1696 O O . LEU B 1 55 ? -15.492 -5.59 -11.445 1 82.06 55 LEU B O 1
ATOM 1700 N N . GLN B 1 56 ? -14.625 -6.621 -13.188 1 83.19 56 GLN B N 1
ATOM 1701 C CA . GLN B 1 56 ? -15.875 -6.516 -13.938 1 83.19 56 GLN B CA 1
ATOM 1702 C C . GLN B 1 56 ? -16.812 -7.664 -13.594 1 83.19 56 GLN B C 1
ATOM 1704 O O . GLN B 1 56 ? -18.031 -7.457 -13.438 1 83.19 56 GLN B O 1
ATOM 1709 N N . THR B 1 57 ? -16.328 -8.852 -13.43 1 85.12 57 THR B N 1
ATOM 1710 C CA . THR B 1 57 ? -17.188 -10.023 -13.25 1 85.12 57 THR B CA 1
ATOM 1711 C C . THR B 1 57 ? -17.234 -10.43 -11.781 1 85.12 57 THR B C 1
ATOM 1713 O O . THR B 1 57 ? -18.172 -11.109 -11.352 1 85.12 57 THR B O 1
ATOM 1716 N N . GLY B 1 58 ? -16.172 -10.094 -11.078 1 82.06 58 GLY B N 1
ATOM 1717 C CA . GLY B 1 58 ? -16.094 -10.508 -9.688 1 82.06 58 GLY B CA 1
ATOM 1718 C C . GLY B 1 58 ? -15.469 -11.875 -9.508 1 82.06 58 GLY B C 1
ATOM 1719 O O . GLY B 1 58 ? -15.484 -12.43 -8.406 1 82.06 58 GLY B O 1
ATOM 1720 N N . GLU B 1 59 ? -14.859 -12.398 -10.516 1 87.44 59 GLU B N 1
ATOM 1721 C CA . GLU B 1 59 ? -14.312 -13.75 -10.445 1 87.44 59 GLU B CA 1
ATOM 1722 C C . GLU B 1 59 ? -12.852 -13.727 -9.984 1 87.44 59 GLU B C 1
ATOM 1724 O O . GLU B 1 59 ? -12.031 -13.016 -10.562 1 87.44 59 GLU B O 1
ATOM 1729 N N . TRP B 1 60 ? -12.602 -14.523 -8.961 1 88.81 60 TRP B N 1
ATOM 1730 C CA . TRP B 1 60 ? -11.234 -14.773 -8.531 1 88.81 60 TRP B CA 1
ATOM 1731 C C . TRP B 1 60 ? -10.641 -15.977 -9.258 1 88.81 60 TRP B C 1
ATOM 1733 O O . TRP B 1 60 ? -11.312 -17 -9.438 1 88.81 60 TRP B O 1
ATOM 1743 N N . THR B 1 61 ? -9.445 -15.828 -9.672 1 92.06 61 THR B N 1
ATOM 1744 C CA . THR B 1 61 ? -8.695 -16.938 -10.25 1 92.06 61 THR B CA 1
ATOM 1745 C C . THR B 1 61 ? -7.312 -17.062 -9.609 1 92.06 61 THR B C 1
ATOM 1747 O O . THR B 1 61 ? -6.719 -16.047 -9.211 1 92.06 61 THR B O 1
ATOM 1750 N N . ARG B 1 62 ? -6.887 -18.281 -9.453 1 93.5 62 ARG B N 1
ATOM 1751 C CA . ARG B 1 62 ? -5.512 -18.562 -9.047 1 93.5 62 ARG B CA 1
ATOM 1752 C C . ARG B 1 62 ? -4.598 -18.672 -10.266 1 93.5 62 ARG B C 1
ATOM 1754 O O . ARG B 1 62 ? -4.879 -19.422 -11.195 1 93.5 62 ARG B O 1
ATOM 1761 N N . LEU B 1 63 ? -3.607 -17.797 -10.18 1 92.75 63 LEU B N 1
ATOM 1762 C CA . LEU B 1 63 ? -2.691 -17.859 -11.312 1 92.75 63 LEU B CA 1
ATOM 1763 C C . LEU B 1 63 ? -1.455 -18.672 -10.969 1 92.75 63 LEU B C 1
ATOM 1765 O O . LEU B 1 63 ? -0.834 -18.453 -9.922 1 92.75 63 LEU B O 1
ATOM 1769 N N . ASP B 1 64 ? -1.221 -19.828 -11.547 1 77.56 64 ASP B N 1
ATOM 1770 C CA . ASP B 1 64 ? -0.005 -20.625 -11.367 1 77.56 64 ASP B CA 1
ATOM 1771 C C . ASP B 1 64 ? 1.17 -19.984 -12.117 1 77.56 64 ASP B C 1
ATOM 1773 O O . ASP B 1 64 ? 1.197 -19.984 -13.352 1 77.56 64 ASP B O 1
ATOM 1777 N N . GLY B 1 65 ? 1.604 -18.859 -11.57 1 71.31 65 GLY B N 1
ATOM 1778 C CA . GLY B 1 65 ? 2.605 -18.109 -12.305 1 71.31 65 GLY B CA 1
ATOM 1779 C C . GLY B 1 65 ? 3.713 -18.984 -12.867 1 71.31 65 GLY B C 1
ATOM 1780 O O . GLY B 1 65 ? 4.316 -19.766 -12.133 1 71.31 65 GLY B O 1
ATOM 1781 N N . LYS B 1 66 ? 3.846 -18.938 -14.242 1 87.38 66 LYS B N 1
ATOM 1782 C CA . LYS B 1 66 ? 5 -19.531 -14.922 1 87.38 66 LYS B CA 1
ATOM 1783 C C . LYS B 1 66 ? 6.293 -18.828 -14.5 1 87.38 66 LYS B C 1
ATOM 1785 O O . LYS B 1 66 ? 6.262 -17.766 -13.891 1 87.38 66 LYS B O 1
ATOM 1790 N N . GLY B 1 67 ? 7.422 -19.609 -14.727 1 92.88 67 GLY B N 1
ATOM 1791 C CA . GLY B 1 67 ? 8.727 -19.016 -14.484 1 92.88 67 GLY B CA 1
ATOM 1792 C C . GLY B 1 67 ? 9.273 -19.328 -13.102 1 92.88 67 GLY B C 1
ATOM 1793 O O . GLY B 1 67 ? 9.281 -20.484 -12.664 1 92.88 67 GLY B O 1
ATOM 1794 N N . ASP B 1 68 ? 9.82 -18.234 -12.461 1 91.12 68 ASP B N 1
ATOM 1795 C CA . ASP B 1 68 ? 10.461 -18.344 -11.156 1 91.12 68 ASP B CA 1
ATOM 1796 C C . ASP B 1 68 ? 9.68 -17.578 -10.094 1 91.12 68 ASP B C 1
ATOM 1798 O O . ASP B 1 68 ? 10.055 -16.453 -9.719 1 91.12 68 ASP B O 1
ATOM 1802 N N . PRO B 1 69 ? 8.664 -18.234 -9.57 1 93.69 69 PRO B N 1
ATOM 1803 C CA . PRO B 1 69 ? 7.871 -17.5 -8.578 1 93.69 69 PRO B CA 1
ATOM 1804 C C . PRO B 1 69 ? 8.625 -17.266 -7.273 1 93.69 69 PRO B C 1
ATOM 1806 O O . PRO B 1 69 ? 9.461 -18.094 -6.883 1 93.69 69 PRO B O 1
ATOM 1809 N N . PRO B 1 70 ? 8.359 -16.156 -6.633 1 94.5 70 PRO B N 1
ATOM 1810 C CA . PRO B 1 70 ? 8.945 -15.922 -5.305 1 94.5 70 PRO B CA 1
ATOM 1811 C C . PRO B 1 70 ? 8.461 -16.938 -4.27 1 94.5 70 PRO B C 1
ATOM 1813 O O . PRO B 1 70 ? 7.383 -17.516 -4.426 1 94.5 70 PRO B O 1
ATOM 1816 N N . ILE B 1 71 ? 9.211 -17.109 -3.203 1 93.38 71 ILE B N 1
ATOM 1817 C CA . ILE B 1 71 ? 8.766 -17.906 -2.057 1 93.38 71 ILE B CA 1
ATOM 1818 C C . ILE B 1 71 ? 7.652 -17.172 -1.323 1 93.38 71 ILE B C 1
ATOM 1820 O O . ILE B 1 71 ? 7.496 -15.953 -1.474 1 93.38 71 ILE B O 1
ATOM 1824 N N . ALA B 1 72 ? 6.906 -17.922 -0.5 1 93.81 72 ALA B N 1
ATOM 1825 C CA . ALA B 1 72 ? 5.867 -17.328 0.329 1 93.81 72 ALA B CA 1
ATOM 1826 C C . ALA B 1 72 ? 6.453 -16.266 1.255 1 93.81 72 ALA B C 1
ATOM 1828 O O . ALA B 1 72 ? 7.504 -16.469 1.864 1 93.81 72 ALA B O 1
ATOM 1829 N N . ARG B 1 73 ? 5.707 -15.094 1.386 1 92.88 73 ARG B N 1
ATOM 1830 C CA . ARG B 1 73 ? 6.234 -13.969 2.162 1 92.88 73 ARG B CA 1
ATOM 1831 C C . ARG B 1 73 ? 5.113 -13.031 2.588 1 92.88 73 ARG B C 1
ATOM 1833 O O . ARG B 1 73 ? 4.008 -13.078 2.039 1 92.88 73 ARG B O 1
ATOM 1840 N N . SER B 1 74 ? 5.363 -12.281 3.547 1 88.38 74 SER B N 1
ATOM 1841 C CA . SER B 1 74 ? 4.457 -11.227 4 1 88.38 74 SER B CA 1
ATOM 1842 C C . SER B 1 74 ? 5.195 -9.906 4.195 1 88.38 74 SER B C 1
ATOM 1844 O O . SER B 1 74 ? 6.43 -9.875 4.219 1 88.38 74 SER B O 1
ATOM 1846 N N . GLY B 1 75 ? 4.422 -8.82 4.254 1 84.62 75 GLY B N 1
ATOM 1847 C CA . GLY B 1 75 ? 5.027 -7.52 4.48 1 84.62 75 GLY B CA 1
ATOM 1848 C C . GLY B 1 75 ? 5.816 -7.008 3.289 1 84.62 75 GLY B C 1
ATOM 1849 O O . GLY B 1 75 ? 6.789 -6.27 3.451 1 84.62 75 GLY B O 1
ATOM 1850 N N . LEU B 1 76 ? 5.43 -7.465 2.105 1 86.69 76 LEU B N 1
ATOM 1851 C CA . LEU B 1 76 ? 6.074 -7.055 0.862 1 86.69 76 LEU B CA 1
ATOM 1852 C C . LEU B 1 76 ? 5.445 -5.773 0.322 1 86.69 76 LEU B C 1
ATOM 1854 O O . LEU B 1 76 ? 4.422 -5.316 0.833 1 86.69 76 LEU B O 1
ATOM 1858 N N . ALA B 1 77 ? 6.125 -5.223 -0.677 1 86.69 77 ALA B N 1
ATOM 1859 C CA . ALA B 1 77 ? 5.551 -4.09 -1.399 1 86.69 77 ALA B CA 1
ATOM 1860 C C . ALA B 1 77 ? 5.422 -4.398 -2.889 1 86.69 77 ALA B C 1
ATOM 1862 O O . ALA B 1 77 ? 6.297 -5.039 -3.477 1 86.69 77 ALA B O 1
ATOM 1863 N N . MET B 1 78 ? 4.32 -3.871 -3.482 1 89.88 78 MET B N 1
ATOM 1864 C CA . MET B 1 78 ? 4.09 -4.07 -4.91 1 89.88 78 MET B CA 1
ATOM 1865 C C . MET B 1 78 ? 3.68 -2.762 -5.582 1 89.88 78 MET B C 1
ATOM 1867 O O . MET B 1 78 ? 3.027 -1.919 -4.965 1 89.88 78 MET B O 1
ATOM 1871 N N . THR B 1 79 ? 4.047 -2.645 -6.812 1 88.81 79 THR B N 1
ATOM 1872 C CA . THR B 1 79 ? 3.561 -1.587 -7.691 1 88.81 79 THR B CA 1
ATOM 1873 C C . THR B 1 79 ? 3.594 -2.037 -9.148 1 88.81 79 THR B C 1
ATOM 1875 O O . THR B 1 79 ? 3.943 -3.182 -9.445 1 88.81 79 THR B O 1
ATOM 1878 N N . THR B 1 80 ? 3.088 -1.165 -9.992 1 89.62 80 THR B N 1
ATOM 1879 C CA . THR B 1 80 ? 2.951 -1.598 -11.383 1 89.62 80 THR B CA 1
ATOM 1880 C C . THR B 1 80 ? 3.635 -0.612 -12.328 1 89.62 80 THR B C 1
ATOM 1882 O O . THR B 1 80 ? 3.678 0.589 -12.055 1 89.62 80 THR B O 1
ATOM 1885 N N . ILE B 1 81 ? 4.191 -1.125 -13.367 1 86.12 81 ILE B N 1
ATOM 1886 C CA . ILE B 1 81 ? 4.582 -0.388 -14.562 1 86.12 81 ILE B CA 1
ATOM 1887 C C . ILE B 1 81 ? 3.969 -1.046 -15.797 1 86.12 81 ILE B C 1
ATOM 1889 O O . ILE B 1 81 ? 4.332 -2.17 -16.156 1 86.12 81 ILE B O 1
ATOM 1893 N N . ASP B 1 82 ? 2.996 -0.31 -16.375 1 89.19 82 ASP B N 1
ATOM 1894 C CA . ASP B 1 82 ? 2.24 -0.866 -17.484 1 89.19 82 ASP B CA 1
ATOM 1895 C C . ASP B 1 82 ? 1.586 -2.191 -17.109 1 89.19 82 ASP B C 1
ATOM 1897 O O . ASP B 1 82 ? 0.772 -2.244 -16.172 1 89.19 82 ASP B O 1
ATOM 1901 N N . HIS B 1 83 ? 1.966 -3.307 -17.812 1 93.31 83 HIS B N 1
ATOM 1902 C CA . HIS B 1 83 ? 1.326 -4.59 -17.547 1 93.31 83 HIS B CA 1
ATOM 1903 C C . HIS B 1 83 ? 2.186 -5.457 -16.625 1 93.31 83 HIS B C 1
ATOM 1905 O O . HIS B 1 83 ? 1.91 -6.648 -16.453 1 93.31 83 HIS B O 1
ATOM 1911 N N . ASN B 1 84 ? 3.189 -4.844 -16.062 1 91.38 84 ASN B N 1
ATOM 1912 C CA . ASN B 1 84 ? 4.102 -5.578 -15.195 1 91.38 84 ASN B CA 1
ATOM 1913 C C . ASN B 1 84 ? 3.906 -5.195 -13.727 1 91.38 84 ASN B C 1
ATOM 1915 O O . ASN B 1 84 ? 3.781 -4.012 -13.406 1 91.38 84 ASN B O 1
ATOM 1919 N N . ILE B 1 85 ? 3.855 -6.219 -12.891 1 92.12 85 ILE B N 1
ATOM 1920 C CA . ILE B 1 85 ? 3.814 -6.027 -11.445 1 92.12 85 ILE B CA 1
ATOM 1921 C C . ILE B 1 85 ? 5.203 -6.258 -10.859 1 92.12 85 ILE B C 1
ATOM 1923 O O . ILE B 1 85 ? 5.832 -7.289 -11.109 1 92.12 85 ILE B O 1
ATOM 1927 N N . TYR B 1 86 ? 5.656 -5.297 -10.109 1 90.31 86 TYR B N 1
ATOM 1928 C CA . TYR B 1 86 ? 6.934 -5.426 -9.422 1 90.31 86 TYR B CA 1
ATOM 1929 C C . TYR B 1 86 ? 6.727 -5.621 -7.922 1 90.31 86 TYR B C 1
ATOM 1931 O O . TYR B 1 86 ? 5.867 -4.973 -7.32 1 90.31 86 TYR B O 1
ATOM 1939 N N . MET B 1 87 ? 7.488 -6.52 -7.387 1 91.31 87 MET B N 1
ATOM 1940 C CA . MET B 1 87 ? 7.406 -6.863 -5.969 1 91.31 87 MET B CA 1
ATOM 1941 C C . MET B 1 87 ? 8.781 -6.832 -5.316 1 91.31 87 MET B C 1
ATOM 1943 O O . MET B 1 87 ? 9.758 -7.301 -5.902 1 91.31 87 MET B O 1
ATOM 1947 N N . PHE B 1 88 ? 8.852 -6.25 -4.102 1 86.75 88 PHE B N 1
ATOM 1948 C CA . PHE B 1 88 ? 10.125 -6.152 -3.389 1 86.75 88 PHE B CA 1
ATOM 1949 C C . PHE B 1 88 ? 9.945 -6.527 -1.922 1 86.75 88 PHE B C 1
ATOM 1951 O O . PHE B 1 88 ? 8.992 -6.094 -1.272 1 86.75 88 PHE B O 1
ATOM 1958 N N . GLY B 1 89 ? 10.836 -7.367 -1.5 1 85.69 89 GLY B N 1
ATOM 1959 C CA . GLY B 1 89 ? 11.062 -7.547 -0.075 1 85.69 89 GLY B CA 1
ATOM 1960 C C . GLY B 1 89 ? 10.023 -8.43 0.589 1 85.69 89 GLY B C 1
ATOM 1961 O O . GLY B 1 89 ? 9.539 -9.383 -0.019 1 85.69 89 GLY B O 1
ATOM 1962 N N . GLY B 1 90 ? 9.789 -8.117 1.892 1 87.06 90 GLY B N 1
ATOM 1963 C CA . GLY B 1 90 ? 8.961 -8.945 2.746 1 87.06 90 GLY B CA 1
ATOM 1964 C C . GLY B 1 90 ? 9.758 -9.906 3.605 1 87.06 90 GLY B C 1
ATOM 1965 O O . GLY B 1 90 ? 10.977 -9.781 3.719 1 87.06 90 GLY B O 1
ATOM 1966 N N . GLN B 1 91 ? 8.914 -10.773 4.277 1 89.5 91 GLN B N 1
ATOM 1967 C CA . GLN B 1 91 ? 9.57 -11.719 5.172 1 89.5 91 GLN B CA 1
ATOM 1968 C C . GLN B 1 91 ? 8.977 -13.117 5.023 1 89.5 91 GLN B C 1
ATOM 1970 O O . GLN B 1 91 ? 7.797 -13.266 4.691 1 89.5 91 GLN B O 1
ATOM 1975 N N . THR B 1 92 ? 9.773 -14.305 5.281 1 86.62 92 THR B N 1
ATOM 1976 C CA . THR B 1 92 ? 9.352 -15.695 5.129 1 86.62 92 THR B CA 1
ATOM 1977 C C . THR B 1 92 ? 8.836 -16.25 6.453 1 86.62 92 THR B C 1
ATOM 1979 O O . THR B 1 92 ? 8.312 -17.375 6.5 1 86.62 92 THR B O 1
ATOM 1982 N N . GLY B 1 93 ? 8.461 -15.734 7.516 1 72.75 93 GLY B N 1
ATOM 1983 C CA . GLY B 1 93 ? 7.906 -16.203 8.781 1 72.75 93 GLY B CA 1
ATOM 1984 C C . GLY B 1 93 ? 8.938 -16.844 9.688 1 72.75 93 GLY B C 1
ATOM 1985 O O . GLY B 1 93 ? 8.648 -17.156 10.844 1 72.75 93 GLY B O 1
ATOM 1986 N N . LYS B 1 94 ? 9.922 -17.562 9.195 1 56.06 94 LYS B N 1
ATOM 1987 C CA . LYS B 1 94 ? 10.703 -18.469 10.031 1 56.06 94 LYS B CA 1
ATOM 1988 C C . LYS B 1 94 ? 11.398 -17.719 11.164 1 56.06 94 LYS B C 1
ATOM 1990 O O . LYS B 1 94 ? 12.625 -17.625 11.195 1 56.06 94 LYS B O 1
ATOM 1995 N N . GLY B 1 95 ? 10.648 -17.016 12.047 1 51.09 95 GLY B N 1
ATOM 1996 C CA . GLY B 1 95 ? 11.188 -16.594 13.336 1 51.09 95 GLY B CA 1
ATOM 1997 C C . GLY B 1 95 ? 12.242 -15.516 13.219 1 51.09 95 GLY B C 1
ATOM 1998 O O . GLY B 1 95 ? 12.68 -14.953 14.227 1 51.09 95 GLY B O 1
ATOM 1999 N N . SER B 1 96 ? 12.992 -15.5 12.258 1 47.19 96 SER B N 1
ATOM 2000 C CA . SER B 1 96 ? 14.094 -14.57 12.492 1 47.19 96 SER B CA 1
ATOM 2001 C C . SER B 1 96 ? 13.688 -13.141 12.164 1 47.19 96 SER B C 1
ATOM 2003 O O . SER B 1 96 ? 13.172 -12.867 11.078 1 47.19 96 SER B O 1
ATOM 2005 N N . LYS B 1 97 ? 13.281 -12.375 13.133 1 50.28 97 LYS B N 1
ATOM 2006 C CA . LYS B 1 97 ? 13.07 -10.93 13.133 1 50.28 97 LYS B CA 1
ATOM 2007 C C . LYS B 1 97 ? 13.828 -10.266 11.984 1 50.28 97 LYS B C 1
ATOM 2009 O O . LYS B 1 97 ? 13.391 -9.242 11.461 1 50.28 97 LYS B O 1
ATOM 2014 N N . ASP B 1 98 ? 14.992 -10.734 11.75 1 54.66 98 ASP B N 1
ATOM 2015 C CA . ASP B 1 98 ? 16.031 -10.109 10.945 1 54.66 98 ASP B CA 1
ATOM 2016 C C . ASP B 1 98 ? 15.984 -10.602 9.5 1 54.66 98 ASP B C 1
ATOM 2018 O O . ASP B 1 98 ? 16.938 -10.414 8.742 1 54.66 98 ASP B O 1
ATOM 2022 N N . ASP B 1 99 ? 14.828 -11.273 9.055 1 67.31 99 ASP B N 1
ATOM 2023 C CA . ASP B 1 99 ? 14.977 -11.992 7.789 1 67.31 99 ASP B CA 1
ATOM 2024 C C . ASP B 1 99 ? 14.211 -11.281 6.668 1 67.31 99 ASP B C 1
ATOM 2026 O O . ASP B 1 99 ? 13.492 -11.93 5.898 1 67.31 99 ASP B O 1
ATOM 2030 N N . GLY B 1 100 ? 14.406 -10.094 6.609 1 81 100 GLY B N 1
ATOM 2031 C CA . GLY B 1 100 ? 13.859 -9.383 5.461 1 81 100 GLY B CA 1
ATOM 2032 C C . GLY B 1 100 ? 14.492 -9.789 4.148 1 81 100 GLY B C 1
ATOM 2033 O O . GLY B 1 100 ? 15.672 -10.141 4.105 1 81 100 GLY B O 1
ATOM 2034 N N . LEU B 1 101 ? 13.688 -9.945 3.133 1 84.88 101 LEU B N 1
ATOM 2035 C CA . LEU B 1 101 ? 14.125 -10.305 1.785 1 84.88 101 LEU B CA 1
ATOM 2036 C C . LEU B 1 101 ? 14.477 -9.055 0.981 1 84.88 101 LEU B C 1
ATOM 2038 O O . LEU B 1 101 ? 13.961 -7.969 1.254 1 84.88 101 LEU B O 1
ATOM 2042 N N . LEU B 1 102 ? 15.391 -9.258 -0.015 1 82.25 102 LEU B N 1
ATOM 2043 C CA . LEU B 1 102 ? 15.875 -8.117 -0.783 1 82.25 102 LEU B CA 1
ATOM 2044 C C . LEU B 1 102 ? 15.664 -8.336 -2.275 1 82.25 102 LEU B C 1
ATOM 2046 O O . LEU B 1 102 ? 16.047 -7.5 -3.094 1 82.25 102 LEU B O 1
ATOM 2050 N N . ASP B 1 103 ? 15.094 -9.383 -2.615 1 86.56 103 ASP B N 1
ATOM 2051 C CA . ASP B 1 103 ? 14.93 -9.711 -4.027 1 86.56 103 ASP B CA 1
ATOM 2052 C C . ASP B 1 103 ? 13.797 -8.891 -4.652 1 86.56 103 ASP B C 1
ATOM 2054 O O . ASP B 1 103 ? 12.875 -8.461 -3.955 1 86.56 103 ASP B O 1
ATOM 2058 N N . VAL B 1 104 ? 13.984 -8.672 -5.922 1 88.5 104 VAL B N 1
ATOM 2059 C CA . VAL B 1 104 ? 12.984 -7.992 -6.742 1 88.5 104 VAL B CA 1
ATOM 2060 C C . VAL B 1 104 ? 12.453 -8.953 -7.805 1 88.5 104 VAL B C 1
ATOM 2062 O O . VAL B 1 104 ? 13.227 -9.594 -8.516 1 88.5 104 VAL B O 1
ATOM 2065 N N . TYR B 1 105 ? 11.172 -9 -7.832 1 91.5 105 TYR B N 1
ATOM 2066 C CA . TYR B 1 105 ? 10.523 -9.836 -8.844 1 91.5 105 TYR B CA 1
ATOM 2067 C C . TYR B 1 105 ? 9.641 -9 -9.758 1 91.5 105 TYR B C 1
ATOM 2069 O O . TYR B 1 105 ? 9.195 -7.91 -9.375 1 91.5 105 TYR B O 1
ATOM 2077 N N . CYS B 1 106 ? 9.453 -9.516 -10.945 1 91.56 106 CYS B N 1
ATOM 2078 C CA . CYS B 1 106 ? 8.5 -8.969 -11.906 1 91.56 106 CYS B CA 1
ATOM 2079 C C . CYS B 1 106 ? 7.512 -10.039 -12.359 1 91.56 106 CYS B C 1
ATOM 2081 O O . CYS B 1 106 ? 7.914 -11.156 -12.688 1 91.56 106 CYS B O 1
ATOM 2083 N N . PHE B 1 107 ? 6.262 -9.703 -12.281 1 93.88 107 PHE B N 1
ATOM 2084 C CA . PHE B 1 107 ? 5.227 -10.555 -12.859 1 93.88 107 PHE B CA 1
ATOM 2085 C C . PHE B 1 107 ? 4.602 -9.883 -14.078 1 93.88 107 PHE B C 1
ATOM 2087 O O . PHE B 1 107 ? 3.986 -8.82 -13.961 1 93.88 107 PHE B O 1
ATOM 2094 N N . ASN B 1 108 ? 4.715 -10.555 -15.258 1 93.75 108 ASN B N 1
ATOM 2095 C CA . ASN B 1 108 ? 4.035 -10.078 -16.469 1 93.75 108 ASN B CA 1
ATOM 2096 C C . ASN B 1 108 ? 2.598 -10.586 -16.531 1 93.75 108 ASN B C 1
ATOM 2098 O O . ASN B 1 108 ? 2.365 -11.789 -16.625 1 93.75 108 ASN B O 1
ATOM 2102 N N . THR B 1 109 ? 1.686 -9.672 -16.5 1 94.69 109 THR B N 1
ATOM 2103 C CA . THR B 1 109 ? 0.288 -10.078 -16.391 1 94.69 109 THR B CA 1
ATOM 2104 C C . THR B 1 109 ? -0.232 -10.609 -17.719 1 94.69 109 THR B C 1
ATOM 2106 O O . THR B 1 109 ? -1.268 -11.281 -17.766 1 94.69 109 THR B O 1
ATOM 2109 N N . LEU B 1 110 ? 0.416 -10.297 -18.797 1 93.88 110 LEU B N 1
ATOM 2110 C CA . LEU B 1 110 ? 0.005 -10.797 -20.094 1 93.88 110 LEU B CA 1
ATOM 2111 C C . LEU B 1 110 ? 0.458 -12.242 -20.297 1 93.88 110 LEU B C 1
ATOM 2113 O O . LEU B 1 110 ? -0.332 -13.094 -20.703 1 93.88 110 LEU B O 1
ATOM 2117 N N . ASP B 1 111 ? 1.661 -12.539 -19.922 1 92.94 111 ASP B N 1
ATOM 2118 C CA . ASP B 1 111 ? 2.223 -13.875 -20.078 1 92.94 111 ASP B CA 1
ATOM 2119 C C . ASP B 1 111 ? 2.02 -14.719 -18.828 1 92.94 111 ASP B C 1
ATOM 2121 O O . ASP B 1 111 ? 2.277 -15.922 -18.828 1 92.94 111 ASP B O 1
ATOM 2125 N N . LYS B 1 112 ? 1.593 -14.086 -17.812 1 94.56 112 LYS B N 1
ATOM 2126 C CA . LYS B 1 112 ? 1.412 -14.742 -16.516 1 94.56 112 LYS B CA 1
ATOM 2127 C C . LYS B 1 112 ? 2.691 -15.438 -16.078 1 94.56 112 LYS B C 1
ATOM 2129 O O . LYS B 1 112 ? 2.666 -16.609 -15.703 1 94.56 112 LYS B O 1
ATOM 2134 N N . ARG B 1 113 ? 3.766 -14.641 -16.047 1 95 113 ARG B N 1
ATOM 2135 C CA . ARG B 1 113 ? 5.082 -15.211 -15.773 1 95 113 ARG B CA 1
ATOM 2136 C C . ARG B 1 113 ? 5.852 -14.367 -14.766 1 95 113 ARG B C 1
ATOM 2138 O O . ARG B 1 113 ? 5.906 -13.141 -14.883 1 95 113 ARG B O 1
ATOM 2145 N N . TRP B 1 114 ? 6.445 -15.094 -13.805 1 94.5 114 TRP B N 1
ATOM 2146 C CA . TRP B 1 114 ? 7.348 -14.453 -12.852 1 94.5 114 TRP B CA 1
ATOM 2147 C C . TRP B 1 114 ? 8.781 -14.469 -13.367 1 94.5 114 TRP B C 1
ATOM 2149 O O . TRP B 1 114 ? 9.227 -15.461 -13.953 1 94.5 114 TRP B O 1
ATOM 2159 N N . SER B 1 115 ? 9.461 -13.43 -13.07 1 92.19 115 SER B N 1
ATOM 2160 C CA . SER B 1 115 ? 10.906 -13.359 -13.297 1 92.19 115 SER B CA 1
ATOM 2161 C C . SER B 1 115 ? 11.609 -12.625 -12.164 1 92.19 115 SER B C 1
ATOM 2163 O O . SER B 1 115 ? 11.023 -11.758 -11.516 1 92.19 115 SER B O 1
ATOM 2165 N N . VAL B 1 116 ? 12.867 -13.031 -12.031 1 90.5 116 VAL B N 1
ATOM 2166 C CA . VAL B 1 116 ? 13.703 -12.297 -11.078 1 90.5 116 VAL B CA 1
ATOM 2167 C C . VAL B 1 116 ? 14.344 -11.102 -11.773 1 90.5 116 VAL B C 1
ATOM 2169 O O . VAL B 1 116 ? 14.852 -11.219 -12.891 1 90.5 116 VAL B O 1
ATOM 2172 N N . VAL B 1 117 ? 14.273 -9.953 -11.117 1 87.38 117 VAL B N 1
ATOM 2173 C CA . VAL B 1 117 ? 14.883 -8.75 -11.664 1 87.38 117 VAL B CA 1
ATOM 2174 C C . VAL B 1 117 ? 16.328 -8.633 -11.18 1 87.38 117 VAL B C 1
ATOM 2176 O O . VAL B 1 117 ? 16.594 -8.703 -9.984 1 87.38 117 VAL B O 1
ATOM 2179 N N . SER B 1 118 ? 17.203 -8.477 -12.109 1 84.19 118 SER B N 1
ATOM 2180 C CA . SER B 1 118 ? 18.594 -8.219 -11.75 1 84.19 118 SER B CA 1
ATOM 2181 C C . SER B 1 118 ? 18.812 -6.738 -11.438 1 84.19 118 SER B C 1
ATOM 2183 O O . SER B 1 118 ? 18.516 -5.871 -12.258 1 84.19 118 SER B O 1
ATOM 2185 N N . VAL B 1 119 ? 19.25 -6.5 -10.203 1 80.56 119 VAL B N 1
ATOM 2186 C CA . VAL B 1 119 ? 19.438 -5.113 -9.797 1 80.56 119 VAL B CA 1
ATOM 2187 C C . VAL B 1 119 ? 20.891 -4.883 -9.391 1 80.56 119 VAL B C 1
ATOM 2189 O O . VAL B 1 119 ? 21.453 -5.637 -8.594 1 80.56 119 VAL B O 1
ATOM 2192 N N . GLU B 1 120 ? 21.438 -3.852 -9.977 1 80.94 120 GLU B N 1
ATOM 2193 C CA . GLU B 1 120 ? 22.812 -3.48 -9.641 1 80.94 120 GLU B CA 1
ATOM 2194 C C . GLU B 1 120 ? 22.844 -2.438 -8.531 1 80.94 120 GLU B C 1
ATOM 2196 O O . GLU B 1 120 ? 21.828 -1.842 -8.195 1 80.94 120 GLU B O 1
ATOM 2201 N N . GLY B 1 121 ? 24.062 -2.271 -7.891 1 78 121 GLY B N 1
ATOM 2202 C CA . GLY B 1 121 ? 24.234 -1.282 -6.836 1 78 121 GLY B CA 1
ATOM 2203 C C . GLY B 1 121 ? 24.062 -1.858 -5.445 1 78 121 GLY B C 1
ATOM 2204 O O . GLY B 1 121 ? 24 -3.078 -5.277 1 78 121 GLY B O 1
ATOM 2205 N N . VAL B 1 122 ? 24.062 -0.979 -4.445 1 74.5 122 VAL B N 1
ATOM 2206 C CA . VAL B 1 122 ? 23.953 -1.406 -3.055 1 74.5 122 VAL B CA 1
ATOM 2207 C C . VAL B 1 122 ? 22.484 -1.467 -2.641 1 74.5 122 VAL B C 1
ATOM 2209 O O . VAL B 1 122 ? 21.797 -0.445 -2.625 1 74.5 122 VAL B O 1
ATOM 2212 N N . PRO B 1 123 ? 22.031 -2.658 -2.379 1 75.19 123 PRO B N 1
ATOM 2213 C CA . PRO B 1 123 ? 20.625 -2.754 -1.959 1 75.19 123 PRO B CA 1
ATOM 2214 C C . PRO B 1 123 ? 20.375 -2.123 -0.591 1 75.19 123 PRO B C 1
ATOM 2216 O O . PRO B 1 123 ? 21.312 -1.96 0.198 1 75.19 123 PRO B O 1
ATOM 2219 N N . PRO B 1 124 ? 19.156 -1.723 -0.44 1 75.69 124 PRO B N 1
ATOM 2220 C CA . PRO B 1 124 ? 18.828 -1.302 0.923 1 75.69 124 PRO B CA 1
ATOM 2221 C C . PRO B 1 124 ? 18.875 -2.453 1.925 1 75.69 124 PRO B C 1
ATOM 2223 O O . PRO B 1 124 ? 19.031 -3.611 1.531 1 75.69 124 PRO B O 1
ATOM 2226 N N . GLU B 1 125 ? 18.812 -2.115 3.182 1 73.25 125 GLU B N 1
ATOM 2227 C CA . GLU B 1 125 ? 18.688 -3.176 4.176 1 73.25 125 GLU B CA 1
ATOM 2228 C C . GLU B 1 125 ? 17.375 -3.936 4 1 73.25 125 GLU B C 1
ATOM 2230 O O . GLU B 1 125 ? 16.359 -3.359 3.578 1 73.25 125 GLU B O 1
ATOM 2235 N N . PRO B 1 126 ? 17.438 -5.23 4.359 1 71.62 126 PRO B N 1
ATOM 2236 C CA . PRO B 1 126 ? 16.156 -5.953 4.332 1 71.62 126 PRO B CA 1
ATOM 2237 C C . PRO B 1 126 ? 15.062 -5.246 5.133 1 71.62 126 PRO B C 1
ATOM 2239 O O . PRO B 1 126 ? 15.336 -4.68 6.195 1 71.62 126 PRO B O 1
ATOM 2242 N N . ARG B 1 127 ? 13.875 -5.32 4.496 1 70.25 127 ARG B N 1
ATOM 2243 C CA . ARG B 1 127 ? 12.828 -4.52 5.113 1 70.25 127 ARG B CA 1
ATOM 2244 C C . ARG B 1 127 ? 11.461 -5.188 4.949 1 70.25 127 ARG B C 1
ATOM 2246 O O . ARG B 1 127 ? 11.258 -5.977 4.023 1 70.25 127 ARG B O 1
ATOM 2253 N N . ILE B 1 128 ? 10.664 -4.871 5.949 1 75.88 128 ILE B N 1
ATOM 2254 C CA . ILE B 1 128 ? 9.281 -5.332 5.918 1 75.88 128 ILE B CA 1
ATOM 2255 C C . ILE B 1 128 ? 8.336 -4.16 6.188 1 75.88 128 ILE B C 1
ATOM 2257 O O . ILE B 1 128 ? 8.758 -3.133 6.727 1 75.88 128 ILE B O 1
ATOM 2261 N N . HIS B 1 129 ? 7.164 -4.332 5.668 1 77.38 129 HIS B N 1
ATOM 2262 C CA . HIS B 1 129 ? 6.133 -3.34 5.945 1 77.38 129 HIS B CA 1
ATOM 2263 C C . HIS B 1 129 ? 6.527 -1.97 5.406 1 77.38 129 HIS B C 1
ATOM 2265 O O . HIS B 1 129 ? 6.453 -0.968 6.121 1 77.38 129 HIS B O 1
ATOM 2271 N N . HIS B 1 130 ? 7.031 -2.031 4.207 1 77.25 130 HIS B N 1
ATOM 2272 C CA . HIS B 1 130 ? 7.41 -0.836 3.465 1 77.25 130 HIS B CA 1
ATOM 2273 C C . HIS B 1 130 ? 6.492 -0.618 2.266 1 77.25 130 HIS B C 1
ATOM 2275 O O . HIS B 1 130 ? 5.566 -1.398 2.039 1 77.25 130 HIS B O 1
ATOM 2281 N N . SER B 1 131 ? 6.668 0.528 1.616 1 78 131 SER B N 1
ATOM 2282 C CA . SER B 1 131 ? 5.836 0.842 0.459 1 78 131 SER B CA 1
ATOM 2283 C C . SER B 1 131 ? 6.688 1.132 -0.772 1 78 131 SER B C 1
ATOM 2285 O O . SER B 1 131 ? 7.859 1.494 -0.651 1 78 131 SER B O 1
ATOM 2287 N N . MET B 1 132 ? 6.09 0.827 -1.877 1 80.62 132 MET B N 1
ATOM 2288 C CA . MET B 1 132 ? 6.711 1.063 -3.176 1 80.62 132 MET B CA 1
ATOM 2289 C C . MET B 1 132 ? 5.75 1.782 -4.117 1 80.62 132 MET B C 1
ATOM 2291 O O . MET B 1 132 ? 4.566 1.44 -4.184 1 80.62 132 MET B O 1
ATOM 2295 N N . VAL B 1 133 ? 6.301 2.793 -4.844 1 80.75 133 VAL B N 1
ATOM 2296 C CA . VAL B 1 133 ? 5.461 3.535 -5.777 1 80.75 133 VAL B CA 1
ATOM 2297 C C . VAL B 1 133 ? 6.168 3.654 -7.125 1 80.75 133 VAL B C 1
ATOM 2299 O O . VAL B 1 133 ? 7.398 3.629 -7.191 1 80.75 133 VAL B O 1
ATOM 2302 N N . ASN B 1 134 ? 5.355 3.73 -8.133 1 79.94 134 ASN B N 1
ATOM 2303 C CA . ASN B 1 134 ? 5.836 3.984 -9.484 1 79.94 134 ASN B CA 1
ATOM 2304 C C . ASN B 1 134 ? 5.703 5.457 -9.859 1 79.94 134 ASN B C 1
ATOM 2306 O O . ASN B 1 134 ? 4.629 6.047 -9.711 1 79.94 134 ASN B O 1
ATOM 2310 N N . VAL B 1 135 ? 6.875 5.988 -10.305 1 77.94 135 VAL B N 1
ATOM 2311 C CA . VAL B 1 135 ? 6.879 7.348 -10.836 1 77.94 135 VAL B CA 1
ATOM 2312 C C . VAL B 1 135 ? 7.531 7.359 -12.219 1 77.94 135 VAL B C 1
ATOM 2314 O O . VAL B 1 135 ? 8.758 7.277 -12.328 1 77.94 135 VAL B O 1
ATOM 2317 N N . ASN B 1 136 ? 6.668 7.512 -13.195 1 77.44 136 ASN B N 1
ATOM 2318 C CA . ASN B 1 136 ? 7.152 7.578 -14.57 1 77.44 136 ASN B CA 1
ATOM 2319 C C . ASN B 1 136 ? 8.078 6.41 -14.898 1 77.44 136 ASN B C 1
ATOM 2321 O O . ASN B 1 136 ? 9.18 6.609 -15.422 1 77.44 136 ASN B O 1
ATOM 2325 N N . GLY B 1 137 ? 7.645 5.281 -14.508 1 73.69 137 GLY B N 1
ATOM 2326 C CA . GLY B 1 137 ? 8.391 4.082 -14.852 1 73.69 137 GLY B CA 1
ATOM 2327 C C . GLY B 1 137 ? 9.539 3.801 -13.898 1 73.69 137 GLY B C 1
ATOM 2328 O O . GLY B 1 137 ? 10.297 2.848 -14.094 1 73.69 137 GLY B O 1
ATOM 2329 N N . GLN B 1 138 ? 9.727 4.664 -12.945 1 72.56 138 GLN B N 1
ATOM 2330 C CA . GLN B 1 138 ? 10.719 4.449 -11.906 1 72.56 138 GLN B CA 1
ATOM 2331 C C . GLN B 1 138 ? 10.062 4 -10.602 1 72.56 138 GLN B C 1
ATOM 2333 O O . GLN B 1 138 ? 9 4.508 -10.227 1 72.56 138 GLN B O 1
ATOM 2338 N N . LEU B 1 139 ? 10.711 3.012 -9.977 1 73.75 139 LEU B N 1
ATOM 2339 C CA . LEU B 1 139 ? 10.188 2.516 -8.711 1 73.75 139 LEU B CA 1
ATOM 2340 C C . LEU B 1 139 ? 10.867 3.209 -7.531 1 73.75 139 LEU B C 1
ATOM 2342 O O . LEU B 1 139 ? 12.094 3.309 -7.484 1 73.75 139 LEU B O 1
ATOM 2346 N N . TYR B 1 140 ? 10.047 3.795 -6.723 1 71.5 140 TYR B N 1
ATOM 2347 C CA . TYR B 1 140 ? 10.523 4.43 -5.496 1 71.5 140 TYR B CA 1
ATOM 2348 C C . TYR B 1 140 ? 10.078 3.643 -4.27 1 71.5 140 TYR B C 1
ATOM 2350 O O . TYR B 1 140 ? 8.906 3.295 -4.141 1 71.5 140 TYR B O 1
ATOM 2358 N N . LEU B 1 141 ? 11.062 3.26 -3.486 1 67.81 141 LEU B N 1
ATOM 2359 C CA . LEU B 1 141 ? 10.805 2.535 -2.246 1 67.81 141 LEU B CA 1
ATOM 2360 C C . LEU B 1 141 ? 10.984 3.447 -1.037 1 67.81 141 LEU B C 1
ATOM 2362 O O . LEU B 1 141 ? 11.922 4.242 -0.987 1 67.81 141 LEU B O 1
ATOM 2366 N N . GLU B 1 142 ? 9.781 3.631 -0.342 1 63.53 142 GLU B N 1
ATOM 2367 C CA . GLU B 1 142 ? 9.969 4.344 0.918 1 63.53 142 GLU B CA 1
ATOM 2368 C C . GLU B 1 142 ? 10.5 3.418 2.006 1 63.53 142 GLU B C 1
ATOM 2370 O O . GLU B 1 142 ? 9.906 2.375 2.287 1 63.53 142 GLU B O 1
ATOM 2375 N N . ILE B 1 143 ? 11.766 3.709 2.488 1 53.94 143 ILE B N 1
ATOM 2376 C CA . ILE B 1 143 ? 12.406 2.848 3.473 1 53.94 143 ILE B CA 1
ATOM 2377 C C . ILE B 1 143 ? 12.375 3.518 4.844 1 53.94 143 ILE B C 1
ATOM 2379 O O . ILE B 1 143 ? 12.555 4.734 4.953 1 53.94 143 ILE B O 1
ATOM 2383 N N . TYR B 1 144 ? 11.414 3.047 5.867 1 48.97 144 TYR B N 1
ATOM 2384 C CA . TYR B 1 144 ? 11.383 3.516 7.25 1 48.97 144 TYR B CA 1
ATOM 2385 C C . TYR B 1 144 ? 12.711 3.234 7.945 1 48.97 144 TYR B C 1
ATOM 2387 O O . TYR B 1 144 ? 12.805 3.328 9.172 1 48.97 144 TYR B O 1
ATOM 2395 N N . PHE B 1 145 ? 13.781 2.832 7.527 1 42.56 145 PHE B N 1
ATOM 2396 C CA . PHE B 1 145 ? 14.625 2.309 8.602 1 42.56 145 PHE B CA 1
ATOM 2397 C C . PHE B 1 145 ? 14.914 3.389 9.633 1 42.56 145 PHE B C 1
ATOM 2399 O O . PHE B 1 145 ? 14.961 4.578 9.305 1 42.56 145 PHE B O 1
ATOM 2406 N N . PHE B 1 146 ? 15.125 2.928 10.945 1 35.62 146 PHE B N 1
ATOM 2407 C CA . PHE B 1 146 ? 15.727 3.406 12.18 1 35.62 146 PHE B CA 1
ATOM 2408 C C . PHE B 1 146 ? 16.375 4.77 11.977 1 35.62 146 PHE B C 1
ATOM 2410 O O . PHE B 1 146 ? 17.578 4.938 12.219 1 35.62 146 PHE B O 1
ATOM 2417 N N . SER B 1 147 ? 15.688 5.699 11.898 1 36.06 147 SER B N 1
ATOM 2418 C CA . SER B 1 147 ? 16.141 7.082 12.023 1 36.06 147 SER B CA 1
ATOM 2419 C C . SER B 1 147 ? 16.391 7.707 10.656 1 36.06 147 SER B C 1
ATOM 2421 O O . SER B 1 147 ? 16.656 8.906 10.555 1 36.06 147 SER B O 1
ATOM 2423 N N . GLN B 1 148 ? 16.938 7.043 9.703 1 40.16 148 GLN B N 1
ATOM 2424 C CA . GLN B 1 148 ? 17.234 7.703 8.438 1 40.16 148 GLN B CA 1
ATOM 2425 C C . GLN B 1 148 ? 16.172 7.395 7.391 1 40.16 148 GLN B C 1
ATOM 2427 O O . GLN B 1 148 ? 15.836 6.227 7.172 1 40.16 148 GLN B O 1
ATOM 2432 N N . LEU B 1 149 ? 15.094 8.102 7.34 1 46.16 149 LEU B N 1
ATOM 2433 C CA . LEU B 1 149 ? 14.102 7.992 6.273 1 46.16 149 LEU B CA 1
ATOM 2434 C C . LEU B 1 149 ? 14.758 8.172 4.906 1 46.16 149 LEU B C 1
ATOM 2436 O O . LEU B 1 149 ? 15.508 9.133 4.695 1 46.16 149 LEU B O 1
ATOM 2440 N N . ILE B 1 150 ? 15.469 7.113 4.398 1 46.97 150 ILE B N 1
ATOM 2441 C CA . ILE B 1 150 ? 15.961 7.324 3.041 1 46.97 150 ILE B CA 1
ATOM 2442 C C . ILE B 1 150 ? 14.898 6.895 2.031 1 46.97 150 ILE B C 1
ATOM 2444 O O . ILE B 1 150 ? 14.258 5.852 2.199 1 46.97 150 ILE B O 1
ATOM 2448 N N . LEU B 1 151 ? 14.273 7.914 1.466 1 49.28 151 LEU B N 1
ATOM 2449 C CA . LEU B 1 151 ? 13.484 7.617 0.28 1 49.28 151 LEU B CA 1
ATOM 2450 C C . LEU B 1 151 ? 14.328 6.945 -0.793 1 49.28 151 LEU B C 1
ATOM 2452 O O . LEU B 1 151 ? 15.469 7.355 -1.035 1 49.28 151 LEU B O 1
ATOM 2456 N N . LEU B 1 152 ? 14.367 5.625 -0.88 1 47.56 152 LEU B N 1
ATOM 2457 C CA . LEU B 1 152 ? 15.18 4.969 -1.895 1 47.56 152 LEU B CA 1
ATOM 2458 C C . LEU B 1 152 ? 14.414 4.836 -3.207 1 47.56 152 LEU B C 1
ATOM 2460 O O . LEU B 1 152 ? 13.281 4.352 -3.221 1 47.56 152 LEU B O 1
ATOM 2464 N N . SER B 1 153 ? 14.797 5.707 -4.066 1 48.94 153 SER B N 1
ATOM 2465 C CA . SER B 1 153 ? 14.391 5.57 -5.461 1 48.94 153 SER B CA 1
ATOM 2466 C C . SER B 1 153 ? 15.078 4.387 -6.129 1 48.94 153 SER B C 1
ATOM 2468 O O . SER B 1 153 ? 16.281 4.195 -5.969 1 48.94 153 SER B O 1
ATOM 2470 N N . ILE B 1 154 ? 14.516 3.307 -6.203 1 47.47 154 ILE B N 1
ATOM 2471 C CA . ILE B 1 154 ? 15.133 2.279 -7.035 1 47.47 154 ILE B CA 1
ATOM 2472 C C . ILE B 1 154 ? 14.648 2.42 -8.477 1 47.47 154 ILE B C 1
ATOM 2474 O O . ILE B 1 154 ? 13.445 2.551 -8.719 1 47.47 154 ILE B O 1
ATOM 2478 N N . VAL B 1 155 ? 15.406 3.057 -9.227 1 44.97 155 VAL B N 1
ATOM 2479 C CA . VAL B 1 155 ? 15.141 3.109 -10.656 1 44.97 155 VAL B CA 1
ATOM 2480 C C . VAL B 1 155 ? 15.562 1.796 -11.312 1 44.97 155 VAL B C 1
ATOM 2482 O O . VAL B 1 155 ? 16.719 1.378 -11.188 1 44.97 155 VAL B O 1
ATOM 2485 N N . LEU B 1 156 ? 14.562 1.018 -11.422 1 41.91 156 LEU B N 1
ATOM 2486 C CA . LEU B 1 156 ? 14.922 -0.155 -12.211 1 41.91 156 LEU B CA 1
ATOM 2487 C C . LEU B 1 156 ? 15.141 0.221 -13.672 1 41.91 156 LEU B C 1
ATOM 2489 O O . LEU B 1 156 ? 14.406 1.046 -14.219 1 41.91 156 LEU B O 1
ATOM 2493 N N . PHE B 1 157 ? 16.344 0.216 -14.047 1 37.16 157 PHE B N 1
ATOM 2494 C CA . PHE B 1 157 ? 16.734 0.464 -15.43 1 37.16 157 PHE B CA 1
ATOM 2495 C C . PHE B 1 157 ? 16.438 -0.75 -16.297 1 37.16 157 PHE B C 1
ATOM 2497 O O . PHE B 1 157 ? 16.812 -1.873 -15.961 1 37.16 157 PHE B O 1
ATOM 2504 N N . PHE B 1 158 ? 15.164 -0.738 -16.703 1 33.88 158 PHE B N 1
ATOM 2505 C CA . PHE B 1 158 ? 15.039 -1.748 -17.75 1 33.88 158 PHE B CA 1
ATOM 2506 C C . PHE B 1 158 ? 15.914 -1.396 -18.938 1 33.88 158 PHE B C 1
ATOM 2508 O O . PHE B 1 158 ? 16.172 -0.219 -19.203 1 33.88 158 PHE B O 1
#

Organism: Acanthosepion pharaonis (NCBI:txid158019)

Sequence (316 aa):
MPVTKGKWQYLKTFGSVPFPRRNHGIVVVAQKAYTFGGEYQNDIPIDNVIHCLNLQTGEWTRLDGKGDPPIARSGLAMTTIDHNIYMFGGQTGKGSKDDGLLDVYCFNTLDKRWSVVSVEGVPPEPRIHHSMVNVNGQLYLEIYFFSQLILLSIVLFFMPVTKGKWQYLKTFGSVPFPRRNHGIVVVAQKAYTFGGEYQNDIPIDNVIHCLNLQTGEWTRLDGKGDPPIARSGLAMTTIDHNIYMFGGQTGKGSKDDGLLDVYCFNTLDKRWSVVSVEGVPPEPRIHHSMVNVNGQLYLEIYFFSQLILLSIVLFF

Radius of gyration: 18.25 Å; Cα contacts (8 Å, |Δi|>4): 925; chains: 2; bounding box: 48×44×45 Å

Solvent-accessible surface area (backbone atoms only — not comparable to full-atom values): 16067 Å² total; per-residue (Å²): 120,89,69,45,33,24,35,43,42,81,46,75,66,43,73,52,66,67,75,37,39,36,42,44,26,67,45,72,47,94,68,24,38,39,35,37,45,3,21,68,48,91,58,37,34,70,41,59,52,43,35,36,32,36,68,84,79,24,38,24,38,75,42,81,57,37,79,54,61,64,75,40,19,20,23,30,23,39,34,58,53,84,62,31,37,38,38,42,40,4,30,57,35,83,73,58,90,82,45,37,33,78,58,39,37,35,34,34,66,86,78,39,31,25,34,71,41,51,61,44,71,69,73,76,77,57,39,56,51,47,47,42,42,59,54,94,64,22,34,30,29,54,33,54,44,86,74,44,56,35,34,31,38,33,48,53,51,124,121,88,64,44,38,26,40,46,40,78,43,73,66,44,74,53,65,73,76,50,47,35,42,45,26,69,46,74,48,97,68,24,38,39,34,38,47,3,22,69,49,90,58,37,35,71,43,59,52,43,35,36,32,35,68,84,77,25,39,25,37,74,41,82,57,38,79,54,60,63,75,40,19,21,24,30,23,40,33,57,52,83,65,31,37,37,37,40,39,4,32,59,32,80,75,54,90,82,47,36,33,77,57,38,36,36,35,34,66,85,78,39,29,26,35,70,40,49,64,43,71,69,72,73,75,58,39,58,52,44,47,41,44,58,55,94,72,25,37,30,34,48,41,38,50,92,68,52,52,40,51,29,35,31,39,47,44,104